Protein AF-X6MFS3-F1 (afdb_monomer_lite)

Secondary structure (DSSP, 8-state):
-HHHHHHHHHTTS----HHHHHS-HHHHHHHHHHHHHHHHHHHHHHHHHHHTT-HHHHHHHHHHHHHHHHTT----HHHHHHHHHHHHHHHH-TTS-HHHHHHHHHHHHHHHH-GGGS-TT----SHHHHHHHHHHHS-------HHHHHHHHHHHHHHHHHHHHHGGG--THHHHHHHHHHGGG--TTSTTHHHHHHHHHHH--TTSTTHHHHHGGGT---S------------

pLDDT: mean 76.03, std 16.98, range [26.67, 92.19]

Structure (mmCIF, N/CA/C/O backbone):
data_AF-X6MFS3-F1
#
_entry.id   AF-X6MFS3-F1
#
loop_
_atom_site.group_PDB
_atom_site.id
_atom_site.type_symbol
_atom_site.label_atom_id
_atom_site.label_alt_id
_atom_site.label_comp_id
_atom_site.label_asym_id
_atom_site.label_entity_id
_atom_site.label_seq_id
_atom_site.pdbx_PDB_ins_code
_atom_site.Cartn_x
_atom_site.Cartn_y
_atom_site.Cartn_z
_atom_site.occupancy
_atom_site.B_iso_or_equiv
_atom_site.auth_seq_id
_atom_site.auth_comp_id
_atom_site.auth_asym_id
_atom_site.auth_atom_id
_atom_site.pdbx_PDB_model_num
ATOM 1 N N . MET A 1 1 ? -26.432 -11.365 13.609 1.00 38.47 1 MET A N 1
ATOM 2 C CA . MET A 1 1 ? -25.175 -12.148 13.585 1.00 38.47 1 MET A CA 1
ATOM 3 C C . MET A 1 1 ? -23.932 -11.255 13.565 1.00 38.47 1 MET A C 1
ATOM 5 O O . MET A 1 1 ? -23.115 -11.438 14.450 1.00 38.47 1 MET A O 1
ATOM 9 N N . LEU A 1 2 ? -23.867 -10.191 12.746 1.00 38.88 2 LEU A N 1
ATOM 10 C CA . LEU A 1 2 ? -22.743 -9.226 12.720 1.00 38.88 2 LEU A CA 1
ATOM 11 C C . LEU A 1 2 ? -22.253 -8.682 14.083 1.00 38.88 2 LEU A C 1
ATOM 13 O O . LEU A 1 2 ? -21.055 -8.492 14.256 1.00 38.88 2 LEU A O 1
ATOM 17 N N . LYS A 1 3 ? -23.148 -8.419 15.051 1.00 37.16 3 LYS A N 1
ATOM 18 C CA . LYS A 1 3 ? -22.767 -7.866 16.370 1.00 37.16 3 LYS A CA 1
ATOM 19 C C . LYS A 1 3 ? -21.899 -8.823 17.199 1.00 37.16 3 LYS A C 1
ATOM 21 O O . LYS A 1 3 ? -20.939 -8.380 17.815 1.00 37.16 3 LYS A O 1
ATOM 26 N N . LYS A 1 4 ? -22.201 -10.128 17.174 1.00 36.25 4 LYS A N 1
ATOM 27 C CA . LYS A 1 4 ? -21.471 -11.133 17.967 1.00 36.25 4 LYS A CA 1
ATOM 28 C C . LYS A 1 4 ? -20.100 -11.455 17.370 1.00 36.25 4 LYS A C 1
ATOM 30 O O . LYS A 1 4 ? -19.183 -11.769 18.122 1.00 36.25 4 LYS A O 1
ATOM 35 N N . ASP A 1 5 ? -19.956 -11.338 16.052 1.00 38.69 5 ASP A N 1
ATOM 36 C CA . ASP A 1 5 ? -18.688 -11.590 15.361 1.00 38.69 5 ASP A CA 1
ATOM 37 C C . ASP A 1 5 ? -17.724 -10.404 15.519 1.00 38.69 5 ASP A C 1
ATOM 39 O O . ASP A 1 5 ? -16.557 -10.605 15.847 1.00 38.69 5 ASP A O 1
ATOM 43 N N . LEU A 1 6 ? -18.234 -9.165 15.444 1.00 44.34 6 LEU A N 1
ATOM 44 C CA . LEU A 1 6 ? -17.478 -7.949 15.783 1.00 44.34 6 LEU A CA 1
ATOM 45 C C . LEU A 1 6 ? -17.022 -7.933 17.253 1.00 44.34 6 LEU A C 1
ATOM 47 O O . LEU A 1 6 ? -15.885 -7.566 17.533 1.00 44.34 6 LEU A O 1
ATOM 51 N N . GLU A 1 7 ? -17.873 -8.361 18.192 1.00 40.53 7 GLU A N 1
ATOM 52 C CA . GLU A 1 7 ? -17.526 -8.437 19.621 1.00 40.53 7 GLU A CA 1
ATOM 53 C C . GLU A 1 7 ? -16.532 -9.560 19.947 1.00 40.53 7 GLU A C 1
ATOM 55 O O . GLU A 1 7 ? -15.694 -9.399 20.834 1.00 40.53 7 GLU A O 1
ATOM 60 N N . LYS A 1 8 ? -16.598 -10.699 19.247 1.00 41.81 8 LYS A N 1
ATOM 61 C CA . LYS A 1 8 ? -15.635 -11.798 19.420 1.00 41.81 8 LYS A CA 1
ATOM 62 C C . LYS A 1 8 ? -14.266 -11.468 18.827 1.00 41.81 8 LYS A C 1
ATOM 64 O O . LYS A 1 8 ? -13.261 -11.841 19.426 1.00 41.81 8 LYS A O 1
ATOM 69 N N . GLU A 1 9 ? -14.212 -10.741 17.711 1.00 46.53 9 GLU A N 1
ATOM 70 C CA . GLU A 1 9 ? -12.954 -10.239 17.139 1.00 46.53 9 GLU A CA 1
ATOM 71 C C . GLU A 1 9 ? -12.349 -9.118 17.994 1.00 46.53 9 GLU A C 1
ATOM 73 O O . GLU A 1 9 ? -11.160 -9.158 18.302 1.00 46.53 9 GLU A O 1
ATOM 78 N N . ALA A 1 10 ? -13.176 -8.196 18.501 1.00 43.47 10 ALA A N 1
ATOM 79 C CA . ALA A 1 10 ? -12.745 -7.144 19.425 1.00 43.47 10 ALA A CA 1
ATOM 80 C C . ALA A 1 10 ? -12.272 -7.670 20.795 1.00 43.47 10 ALA A C 1
ATOM 82 O O . ALA A 1 10 ? -11.546 -6.972 21.495 1.00 43.47 10 ALA A O 1
ATOM 83 N N . LYS A 1 11 ? -12.660 -8.891 21.195 1.00 41.16 11 LYS A N 1
ATOM 84 C CA . LYS A 1 11 ? -12.176 -9.543 22.428 1.00 41.16 11 LYS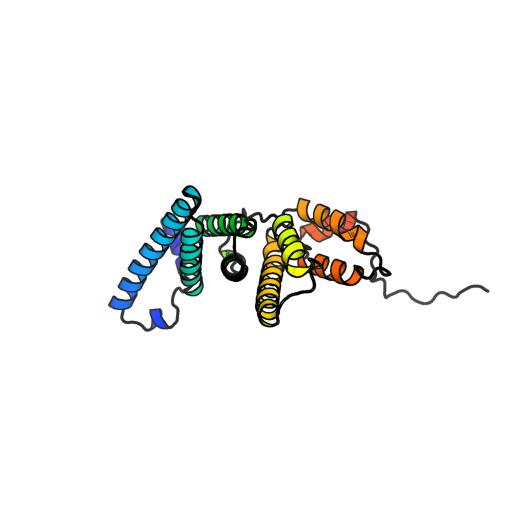 A CA 1
ATOM 85 C C . LYS A 1 11 ? -10.770 -10.141 22.305 1.00 41.16 11 LYS A C 1
ATOM 87 O O . LYS A 1 11 ? -10.162 -10.406 23.337 1.00 41.16 11 LYS A O 1
ATOM 92 N N . LYS A 1 12 ? -10.264 -10.380 21.088 1.00 43.03 12 LYS A N 1
ATOM 93 C CA . LYS A 1 12 ? -8.915 -10.937 20.852 1.00 43.03 12 LYS A CA 1
ATOM 94 C C . LYS A 1 12 ? -7.853 -9.863 20.616 1.00 43.03 12 LYS A C 1
ATOM 96 O O . LYS A 1 12 ? -6.685 -10.099 20.906 1.00 43.03 12 LYS A O 1
ATOM 101 N N . ASP A 1 13 ? -8.269 -8.693 20.150 1.00 47.25 13 ASP A N 1
ATOM 102 C CA . ASP A 1 13 ? -7.422 -7.513 20.064 1.00 47.25 13 ASP A CA 1
ATOM 103 C C . ASP A 1 13 ? -7.610 -6.696 21.345 1.00 47.25 13 ASP A C 1
ATOM 105 O O . ASP A 1 13 ? -8.558 -5.921 21.461 1.00 47.25 13 ASP A O 1
ATOM 109 N N . GLU A 1 14 ? -6.724 -6.889 22.329 1.00 48.06 14 GLU A N 1
ATOM 110 C CA . GLU A 1 14 ? -6.625 -6.030 23.515 1.00 48.06 14 GLU A CA 1
ATOM 111 C C . GLU A 1 14 ? -6.433 -4.568 23.081 1.00 48.06 14 GLU A C 1
ATOM 113 O O . GLU A 1 14 ? -5.322 -4.062 22.903 1.00 48.06 14 GLU A O 1
ATOM 118 N N . TRP A 1 15 ? -7.548 -3.872 22.885 1.00 53.97 15 TRP A N 1
ATOM 119 C CA . TRP A 1 15 ? -7.569 -2.465 22.543 1.00 53.97 15 TRP A CA 1
ATOM 120 C C . TRP A 1 15 ? -7.361 -1.618 23.794 1.00 53.97 15 TRP A C 1
ATOM 122 O O . TRP A 1 15 ? -8.273 -1.005 24.357 1.00 53.97 15 TRP A O 1
ATOM 132 N N . ALA A 1 16 ? -6.107 -1.564 24.214 1.00 51.62 16 ALA A N 1
ATOM 133 C CA . ALA A 1 16 ? -5.616 -0.450 24.984 1.00 51.62 16 ALA A CA 1
ATOM 134 C C . ALA A 1 16 ? -4.144 -0.232 24.648 1.00 51.62 16 ALA A C 1
ATOM 136 O O . ALA A 1 16 ? -3.271 -0.972 25.100 1.00 51.62 16 ALA A O 1
ATOM 137 N N . ASN A 1 17 ? -3.849 0.852 23.925 1.00 56.22 17 ASN A N 1
ATOM 138 C CA . ASN A 1 17 ? -2.603 1.551 24.214 1.00 56.22 17 ASN A CA 1
ATOM 139 C C . ASN A 1 17 ? -2.531 1.719 25.736 1.00 56.22 17 ASN A C 1
ATOM 141 O O . ASN A 1 17 ? -3.547 2.024 26.366 1.00 56.22 17 ASN A O 1
ATOM 145 N N . MET A 1 18 ? -1.359 1.483 26.321 1.00 49.59 18 MET A N 1
ATOM 146 C CA . MET A 1 18 ? -1.133 1.503 27.773 1.00 49.59 18 MET A CA 1
ATOM 147 C C . MET A 1 18 ? -1.803 2.722 28.448 1.00 49.59 18 MET A C 1
ATOM 149 O O . MET A 1 18 ? -2.427 2.602 29.500 1.00 49.59 18 MET A O 1
ATOM 153 N N . PHE A 1 19 ? -1.805 3.860 27.746 1.00 55.56 19 PHE A N 1
ATOM 154 C CA . PHE A 1 19 ? -2.512 5.098 28.082 1.00 55.56 19 PHE A CA 1
ATOM 155 C C . PHE A 1 19 ? -4.022 4.940 28.348 1.00 55.56 19 PHE A C 1
ATOM 157 O O . PHE A 1 19 ? -4.517 5.414 29.366 1.00 55.56 19 PHE A O 1
ATOM 164 N N . VAL A 1 20 ? -4.770 4.234 27.495 1.00 62.88 20 VAL A N 1
ATOM 165 C CA . VAL A 1 20 ? -6.226 4.040 27.654 1.00 62.88 20 VAL A CA 1
ATOM 166 C C . VAL A 1 20 ? -6.534 3.079 28.810 1.00 62.88 20 VAL A C 1
ATOM 168 O O . VAL A 1 20 ? -7.530 3.259 29.514 1.00 62.88 20 VAL A O 1
ATOM 171 N N . LYS A 1 21 ? -5.663 2.085 29.054 1.00 66.50 21 LYS A N 1
ATOM 172 C CA . LYS A 1 21 ? -5.818 1.104 30.150 1.00 66.50 21 LYS A CA 1
ATOM 173 C C . LYS A 1 21 ? -5.593 1.729 31.528 1.00 66.50 21 LYS A C 1
ATOM 175 O O . LYS A 1 21 ? -6.248 1.315 32.481 1.00 66.50 21 LYS A O 1
ATOM 180 N N . ASN A 1 22 ? -4.722 2.733 31.604 1.00 73.69 22 ASN A N 1
ATOM 181 C CA . ASN A 1 22 ? -4.359 3.418 32.847 1.00 73.69 22 ASN A CA 1
ATOM 182 C C . ASN A 1 22 ? -5.183 4.695 33.094 1.00 73.69 22 ASN A C 1
ATOM 184 O O . ASN A 1 22 ? -5.099 5.282 34.166 1.00 73.69 22 ASN A O 1
ATOM 188 N N . SER A 1 23 ? -6.001 5.114 32.124 1.00 76.50 23 SER A N 1
ATOM 189 C CA . SER A 1 23 ? -6.876 6.281 32.262 1.00 76.50 23 SER A CA 1
ATOM 190 C C . SER A 1 23 ? -8.105 5.986 33.136 1.00 76.50 23 SER A C 1
ATOM 192 O O . SER A 1 23 ? -8.629 4.860 33.072 1.00 76.50 23 SER A O 1
ATOM 194 N N . PRO A 1 24 ? -8.624 6.991 33.875 1.00 86.69 24 PRO A N 1
ATOM 195 C CA . PRO A 1 24 ? -9.894 6.906 34.593 1.00 86.69 24 PRO A CA 1
ATOM 196 C C . PRO A 1 24 ? -11.036 6.383 33.705 1.00 86.69 24 PRO A C 1
ATOM 198 O O . PRO A 1 24 ? -11.082 6.705 32.514 1.00 86.69 24 PRO A O 1
ATOM 201 N N . PRO A 1 25 ? -11.982 5.594 34.248 1.00 80.94 25 PRO A N 1
ATOM 202 C CA . PRO A 1 25 ? -13.020 4.933 33.454 1.00 80.94 25 PRO A CA 1
ATOM 203 C C . PRO A 1 25 ? -13.949 5.908 32.711 1.00 80.94 25 PRO A C 1
ATOM 205 O O . PRO A 1 25 ? -14.384 5.604 31.602 1.00 80.94 25 PRO A O 1
ATOM 208 N N . THR A 1 26 ? -14.202 7.095 33.269 1.00 83.88 26 THR A N 1
ATOM 209 C CA . THR A 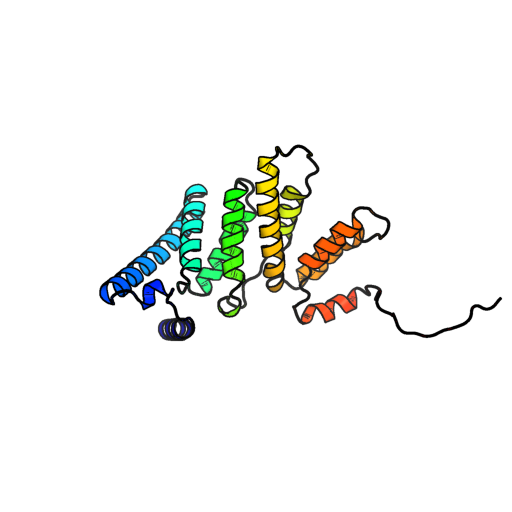1 26 ? -14.982 8.166 32.625 1.00 83.88 26 THR A CA 1
ATOM 210 C C . THR A 1 26 ? -14.286 8.701 31.373 1.00 83.88 26 THR A C 1
ATOM 212 O O . THR A 1 26 ? -14.870 8.692 30.291 1.00 83.88 26 THR A O 1
ATOM 215 N N . LEU A 1 27 ? -13.008 9.075 31.496 1.00 81.12 27 LEU A N 1
ATOM 216 C CA . LEU A 1 27 ? -12.174 9.524 30.376 1.00 81.12 27 LEU A CA 1
ATOM 217 C C . LEU A 1 27 ? -11.987 8.426 29.333 1.00 81.12 27 LEU A C 1
ATOM 219 O O . LEU A 1 27 ? -12.028 8.692 28.134 1.00 81.12 27 LEU A O 1
ATOM 223 N N . ARG A 1 28 ? -11.837 7.177 29.784 1.00 80.12 28 ARG A N 1
ATOM 224 C CA . ARG A 1 28 ? -11.745 6.020 28.898 1.00 80.12 28 ARG A CA 1
ATOM 225 C C . ARG A 1 28 ? -12.976 5.934 28.010 1.00 80.12 28 ARG A C 1
ATOM 227 O O . ARG A 1 28 ? -12.806 5.894 26.801 1.00 80.12 28 ARG A O 1
ATOM 234 N N . ASN A 1 29 ? -14.178 5.909 28.584 1.00 81.25 29 ASN A N 1
ATOM 235 C CA . ASN A 1 29 ? -15.421 5.763 27.822 1.00 81.25 29 ASN A CA 1
ATOM 236 C C . ASN A 1 29 ? -15.650 6.936 26.864 1.00 81.25 29 ASN A C 1
ATOM 238 O O . ASN A 1 29 ? -15.894 6.692 25.686 1.00 81.25 29 ASN A O 1
ATOM 242 N N . ALA A 1 30 ? -15.437 8.171 27.326 1.00 84.06 30 ALA A N 1
ATOM 243 C CA . ALA A 1 30 ? -15.514 9.355 26.471 1.00 84.06 30 ALA A CA 1
ATOM 244 C C . ALA A 1 30 ? -14.552 9.262 25.273 1.00 84.06 30 ALA A C 1
ATOM 246 O O . ALA A 1 30 ? -14.945 9.513 24.136 1.00 84.06 30 ALA A O 1
ATOM 247 N N . PHE A 1 31 ? -13.314 8.806 25.499 1.00 82.44 31 PHE A N 1
ATOM 248 C CA . PHE A 1 31 ? -12.356 8.569 24.419 1.00 82.44 31 PHE A CA 1
ATOM 249 C C . PHE A 1 31 ? -12.828 7.472 23.457 1.00 82.44 31 PHE A C 1
ATOM 251 O O . PHE A 1 31 ? -12.636 7.590 22.248 1.00 82.44 31 PHE A O 1
ATOM 258 N N . LYS A 1 32 ? -13.465 6.404 23.963 1.00 79.75 32 LYS A N 1
ATOM 259 C CA . LYS A 1 32 ? -13.989 5.335 23.100 1.00 79.75 32 LYS A CA 1
ATOM 260 C C . LYS A 1 32 ? -15.095 5.822 22.180 1.00 79.75 32 LYS A C 1
ATOM 262 O O . LYS A 1 32 ? -15.114 5.418 21.016 1.00 79.75 32 LYS A O 1
ATOM 267 N N . ASP A 1 33 ? -15.999 6.630 22.711 1.00 84.19 33 ASP A N 1
ATOM 268 C CA . ASP A 1 33 ? -17.138 7.147 21.964 1.00 84.19 33 ASP A CA 1
ATOM 269 C C . ASP A 1 33 ? -16.672 8.181 20.937 1.00 84.19 33 ASP A C 1
ATOM 271 O O . ASP A 1 33 ? -16.969 8.025 19.752 1.00 84.19 33 ASP A O 1
ATOM 275 N N . TYR A 1 34 ? -15.790 9.103 21.338 1.00 86.19 34 TYR A N 1
ATOM 276 C CA . TYR A 1 34 ? -15.162 10.051 20.418 1.00 86.19 34 TYR A CA 1
ATOM 277 C C . TYR A 1 34 ? -14.385 9.353 19.292 1.00 86.19 34 TYR A C 1
ATOM 279 O O . TYR A 1 34 ? -14.561 9.672 18.117 1.00 86.19 34 TYR A O 1
ATOM 287 N N . ALA A 1 35 ? -13.553 8.356 19.613 1.00 83.12 35 ALA A N 1
ATOM 288 C CA . ALA A 1 35 ? -12.796 7.613 18.605 1.00 83.12 35 ALA A CA 1
ATOM 289 C C . ALA A 1 35 ? -13.719 6.856 17.635 1.00 83.12 35 ALA A C 1
ATOM 291 O O . ALA A 1 35 ? -13.433 6.782 16.440 1.00 83.12 35 ALA A O 1
ATOM 292 N N . ARG A 1 36 ? -14.847 6.327 18.129 1.00 83.19 36 ARG A N 1
ATOM 293 C CA . ARG A 1 36 ? -15.849 5.652 17.296 1.00 83.19 36 ARG A CA 1
ATOM 294 C C . ARG A 1 36 ? -16.485 6.617 16.302 1.00 83.19 36 ARG A C 1
ATOM 296 O O . ARG A 1 36 ? -16.546 6.306 15.114 1.00 83.19 36 ARG A O 1
ATOM 303 N N . GLU A 1 37 ? -16.959 7.760 16.785 1.00 87.62 37 GLU A N 1
ATOM 304 C CA . GLU A 1 37 ? -17.587 8.789 15.954 1.00 87.62 37 GLU A CA 1
ATOM 305 C C . GLU A 1 37 ? -16.598 9.360 14.944 1.00 87.62 37 GLU A C 1
ATOM 307 O O . GLU A 1 37 ? -16.899 9.434 13.753 1.00 87.62 37 GLU A O 1
ATOM 312 N N . SER A 1 38 ? -15.380 9.665 15.396 1.00 88.44 38 SER A N 1
ATOM 313 C CA . SER A 1 38 ? -14.291 10.128 14.541 1.00 88.44 38 SER A CA 1
ATOM 314 C C . SER A 1 38 ? -13.992 9.129 13.423 1.00 88.44 38 SER A C 1
ATOM 316 O O . SER A 1 38 ? -13.916 9.537 12.267 1.00 88.44 38 SER A O 1
ATOM 318 N N . LEU A 1 39 ? -13.904 7.824 13.706 1.00 87.25 39 LEU A N 1
ATOM 319 C CA . LEU A 1 39 ? -13.670 6.807 12.675 1.00 87.25 39 LEU A CA 1
ATOM 320 C C . LEU A 1 39 ? -14.812 6.741 11.650 1.00 87.25 39 LEU A C 1
ATOM 322 O O . LEU A 1 39 ? -14.559 6.633 10.449 1.00 87.25 39 LEU A O 1
ATOM 326 N N . VAL A 1 40 ? -16.066 6.768 12.112 1.00 88.00 40 VAL A N 1
ATOM 327 C CA . VAL A 1 40 ? -17.244 6.719 11.229 1.00 88.00 40 VAL A CA 1
ATOM 328 C C . VAL A 1 40 ? -17.282 7.943 10.319 1.00 88.00 40 VAL A C 1
ATOM 330 O O . VAL A 1 40 ? -17.465 7.790 9.113 1.00 88.00 40 VAL A O 1
ATOM 333 N N . ASN A 1 41 ? -17.046 9.126 10.883 1.00 89.94 41 ASN A N 1
ATOM 334 C CA . ASN A 1 41 ? -17.005 10.378 10.140 1.00 89.94 41 ASN A CA 1
ATOM 335 C C . ASN A 1 41 ? -15.832 10.416 9.161 1.00 89.94 41 ASN A C 1
ATOM 337 O O . ASN A 1 41 ? -16.048 10.718 7.997 1.00 89.94 41 ASN A O 1
ATOM 341 N N . SER A 1 42 ? -14.625 10.032 9.588 1.00 89.38 42 SER A N 1
ATOM 342 C CA . SER A 1 42 ? -13.436 10.005 8.720 1.00 89.38 42 SER A CA 1
ATOM 343 C C . SER A 1 42 ? -13.654 9.119 7.499 1.00 89.38 42 SER A C 1
ATOM 345 O O . SER A 1 42 ? -13.296 9.488 6.390 1.00 89.38 42 SER A O 1
ATOM 347 N N . TYR A 1 43 ? -14.267 7.949 7.696 1.00 89.31 43 TYR A N 1
ATOM 348 C CA . TYR A 1 43 ? -14.562 7.034 6.600 1.00 89.31 43 TYR A CA 1
ATOM 349 C C . TYR A 1 43 ? -15.639 7.590 5.658 1.00 89.31 43 TYR A C 1
ATOM 351 O O . TYR A 1 43 ? -15.464 7.542 4.447 1.00 89.31 43 TYR A O 1
ATOM 359 N N . ARG A 1 44 ? -16.731 8.138 6.209 1.00 89.75 44 ARG A N 1
ATOM 360 C CA . ARG A 1 44 ? -17.809 8.740 5.410 1.00 89.75 44 ARG A CA 1
ATOM 361 C C . ARG A 1 44 ? -17.292 9.910 4.579 1.00 89.75 44 ARG A C 1
ATOM 363 O O . ARG A 1 44 ? -17.535 9.958 3.382 1.00 89.75 44 ARG A O 1
ATOM 370 N N . TYR A 1 45 ? -16.560 10.826 5.205 1.00 92.00 45 TYR A N 1
ATOM 371 C CA . TYR A 1 45 ? -16.021 11.980 4.502 1.00 92.00 45 TYR A CA 1
ATOM 372 C C . TYR A 1 45 ? -14.946 11.594 3.491 1.00 92.00 45 TYR A C 1
ATOM 374 O O . TYR A 1 45 ? -14.891 12.211 2.440 1.00 92.00 45 TYR A O 1
ATOM 382 N N . LEU A 1 46 ? -14.152 10.547 3.745 1.00 91.12 46 LEU A N 1
ATOM 383 C CA . LEU A 1 46 ? -13.250 10.011 2.727 1.00 91.12 46 LEU A CA 1
ATOM 384 C C . LEU A 1 46 ? -14.024 9.562 1.479 1.00 91.12 46 LEU A C 1
ATOM 386 O O . LEU A 1 46 ? -13.624 9.907 0.374 1.00 91.12 46 LEU A O 1
ATOM 390 N N . GLU A 1 47 ? -15.122 8.818 1.633 1.00 89.19 47 GLU A N 1
ATOM 391 C CA . GLU A 1 47 ? -15.947 8.397 0.490 1.00 89.19 47 GLU A CA 1
ATOM 392 C C . GLU A 1 47 ? -16.559 9.601 -0.243 1.00 89.19 47 GLU A C 1
ATOM 394 O O . GLU A 1 47 ? -16.428 9.695 -1.461 1.00 89.19 47 GLU A O 1
ATOM 399 N N . GLU A 1 48 ? -17.121 10.566 0.491 1.00 92.19 48 GLU A N 1
ATOM 400 C CA . GLU A 1 48 ? -17.666 11.804 -0.088 1.00 92.19 48 GLU A CA 1
ATOM 401 C C . GLU A 1 48 ? -16.597 12.638 -0.817 1.00 92.19 48 GLU A C 1
ATOM 403 O O . GLU A 1 48 ? -16.877 13.232 -1.858 1.00 92.19 48 GLU A O 1
ATOM 408 N N . SER A 1 49 ? -15.370 12.695 -0.293 1.00 89.94 49 SER A N 1
ATOM 409 C CA . SER A 1 49 ? -14.247 13.395 -0.924 1.00 89.94 49 SER A CA 1
ATOM 410 C C . SER A 1 49 ? -13.838 12.734 -2.236 1.00 89.94 49 SER A C 1
ATOM 412 O O . SER A 1 49 ? -13.582 13.436 -3.210 1.00 89.94 49 SER A O 1
ATOM 414 N N . ILE A 1 50 ? -13.836 11.399 -2.304 1.00 88.88 50 ILE A N 1
ATOM 415 C CA . ILE A 1 50 ? -13.568 10.676 -3.555 1.00 88.88 50 ILE A CA 1
ATOM 416 C C . ILE A 1 50 ? -14.687 10.911 -4.578 1.00 88.88 50 ILE A C 1
ATOM 418 O O . ILE A 1 50 ? -14.392 11.129 -5.750 1.00 88.88 50 ILE A O 1
ATOM 422 N N . GLU A 1 51 ? -15.954 10.925 -4.154 1.00 90.25 51 GLU A N 1
ATOM 423 C CA . GLU A 1 51 ? -17.093 11.232 -5.037 1.00 90.25 51 GLU A CA 1
ATOM 424 C C . GLU A 1 51 ? -17.031 12.656 -5.606 1.00 90.25 51 GLU A C 1
ATOM 426 O O . GLU A 1 51 ? -17.355 12.875 -6.772 1.00 90.25 51 GLU A O 1
ATOM 431 N N . LYS A 1 52 ? -16.586 13.623 -4.797 1.00 90.38 52 LYS A N 1
ATOM 432 C CA . LYS A 1 52 ? -16.403 15.024 -5.206 1.00 90.38 52 LYS A CA 1
ATOM 433 C C . LYS A 1 52 ? -15.079 15.288 -5.926 1.00 90.38 52 LYS A C 1
ATOM 435 O O . LYS A 1 52 ? -14.875 16.405 -6.390 1.00 90.38 52 LYS A O 1
ATOM 440 N N . VAL A 1 53 ? -14.199 14.287 -6.021 1.00 86.75 53 VAL A N 1
ATOM 441 C CA . VAL A 1 53 ? -12.832 14.410 -6.559 1.00 86.75 53 VAL A CA 1
ATOM 442 C C . VAL A 1 53 ? -12.015 15.482 -5.809 1.00 86.75 53 VAL A C 1
ATOM 444 O O . VAL A 1 53 ? -11.178 16.179 -6.374 1.00 86.75 53 VAL A O 1
ATOM 447 N N . ASP A 1 54 ? -12.255 15.615 -4.503 1.00 89.88 54 ASP A N 1
ATOM 448 C CA . ASP A 1 54 ? -11.490 16.485 -3.607 1.00 89.88 54 ASP A CA 1
ATOM 449 C C . ASP A 1 54 ? -10.326 15.694 -2.989 1.00 89.88 54 ASP A C 1
ATOM 451 O O . ASP A 1 54 ? -10.471 14.987 -1.984 1.00 89.88 54 ASP A O 1
ATOM 455 N N . ILE A 1 55 ? -9.165 15.782 -3.642 1.00 86.44 55 ILE A N 1
ATOM 456 C CA . ILE A 1 55 ? -7.961 15.029 -3.270 1.00 86.44 55 ILE A CA 1
ATOM 457 C C . ILE A 1 55 ? -7.392 15.527 -1.936 1.00 86.44 55 ILE A C 1
ATOM 459 O O . ILE A 1 55 ? -6.975 14.712 -1.112 1.00 86.44 55 ILE A O 1
ATOM 463 N N . GLU A 1 56 ? -7.401 16.836 -1.679 1.00 88.75 56 GLU A N 1
ATOM 464 C CA . GLU A 1 56 ? -6.844 17.410 -0.447 1.00 88.75 56 GLU A CA 1
ATOM 465 C C . GLU A 1 56 ? -7.622 16.939 0.784 1.00 88.75 56 GLU A C 1
ATOM 467 O O . GLU A 1 56 ? -7.032 16.475 1.768 1.00 88.75 56 GLU A O 1
ATOM 472 N N . ALA A 1 57 ? -8.955 16.968 0.706 1.00 90.00 57 ALA A N 1
ATOM 473 C CA . ALA A 1 57 ? -9.799 16.440 1.767 1.00 90.00 57 ALA A CA 1
ATOM 474 C C . ALA A 1 57 ? -9.598 14.926 1.950 1.00 90.00 57 ALA A C 1
ATOM 476 O O . ALA A 1 57 ? -9.482 14.449 3.083 1.00 90.00 57 ALA A O 1
ATOM 477 N N . ALA A 1 58 ? -9.484 14.160 0.858 1.00 89.88 58 ALA A N 1
ATOM 478 C CA . ALA A 1 58 ? -9.219 12.724 0.935 1.00 89.88 58 ALA A CA 1
ATOM 479 C C . ALA A 1 58 ? -7.893 12.419 1.659 1.00 89.88 58 ALA A C 1
ATOM 481 O O . ALA A 1 58 ? -7.848 11.541 2.527 1.00 89.88 58 ALA A O 1
ATOM 482 N N . LEU A 1 59 ? -6.831 13.174 1.366 1.00 89.62 59 LEU A N 1
ATOM 483 C CA . LEU A 1 59 ? -5.527 13.045 2.021 1.00 89.62 59 LEU A CA 1
ATOM 484 C C . LEU A 1 59 ? -5.594 13.363 3.520 1.00 89.62 59 LEU A C 1
ATOM 486 O O . LEU A 1 59 ? -5.023 12.627 4.331 1.00 89.62 59 LEU A O 1
ATOM 490 N N . TYR A 1 60 ? -6.349 14.394 3.907 1.00 91.31 60 TYR A N 1
ATOM 491 C CA . TYR A 1 60 ? -6.581 14.719 5.314 1.00 91.31 60 TYR A CA 1
ATOM 492 C C . TYR A 1 60 ? -7.243 13.556 6.072 1.00 91.31 60 TYR A C 1
ATOM 494 O O . TYR A 1 60 ? -6.771 13.141 7.136 1.00 91.31 60 TYR A O 1
ATOM 502 N N . TYR A 1 61 ? -8.302 12.966 5.509 1.00 91.44 61 TYR A N 1
ATOM 503 C CA . TYR A 1 61 ? -8.984 11.835 6.146 1.00 91.44 61 TYR A CA 1
ATOM 504 C C . TYR A 1 61 ? -8.140 10.557 6.153 1.00 91.44 61 TYR A C 1
ATOM 506 O O . TYR A 1 61 ? -8.237 9.771 7.095 1.00 91.44 61 TYR A O 1
ATOM 514 N N . ILE A 1 62 ? -7.263 10.360 5.168 1.00 91.19 62 ILE A N 1
ATOM 515 C CA . ILE A 1 62 ? -6.272 9.273 5.159 1.00 91.19 62 ILE A CA 1
ATOM 516 C C . ILE A 1 62 ? -5.285 9.415 6.319 1.00 91.19 62 ILE A C 1
ATOM 518 O O . ILE A 1 62 ? -5.041 8.436 7.031 1.00 91.19 62 ILE A O 1
ATOM 522 N N . ALA A 1 63 ? -4.763 10.620 6.560 1.00 90.12 63 ALA A N 1
ATOM 523 C CA . ALA A 1 63 ? -3.889 10.887 7.700 1.00 90.12 63 ALA A CA 1
ATOM 524 C C . ALA A 1 63 ? -4.612 10.628 9.035 1.00 90.12 63 ALA A C 1
ATOM 526 O O . ALA A 1 63 ? -4.071 9.979 9.933 1.00 90.12 63 ALA A O 1
ATOM 527 N N . LEU A 1 64 ? -5.879 11.035 9.144 1.00 90.44 64 LEU A N 1
ATOM 528 C CA . LEU A 1 64 ? -6.691 10.771 10.333 1.00 90.44 64 LEU A CA 1
ATOM 529 C C . LEU A 1 64 ? -6.949 9.266 10.541 1.00 90.44 64 LEU A C 1
ATOM 531 O O . LEU A 1 64 ? -6.827 8.752 11.656 1.00 90.44 64 LEU A O 1
ATOM 535 N N . LEU A 1 65 ? -7.246 8.525 9.470 1.00 90.19 65 LEU A N 1
ATOM 536 C CA . LEU A 1 65 ? -7.403 7.067 9.512 1.00 90.19 65 LEU A CA 1
ATOM 537 C C . LEU A 1 65 ? -6.110 6.353 9.911 1.00 90.19 65 LEU A C 1
ATOM 539 O O . LEU A 1 65 ? -6.169 5.350 10.626 1.00 90.19 65 LEU A O 1
ATOM 543 N N . LYS A 1 66 ? -4.947 6.870 9.507 1.00 88.44 66 LYS A N 1
ATOM 544 C CA . LYS A 1 66 ? -3.647 6.343 9.937 1.00 88.44 66 LYS A CA 1
ATOM 545 C C . LYS A 1 66 ? -3.512 6.387 11.454 1.00 88.44 66 LYS A C 1
ATOM 547 O O . LYS A 1 66 ? -3.224 5.351 12.055 1.00 88.44 66 LYS A O 1
ATOM 552 N N . HIS A 1 67 ? -3.843 7.513 12.082 1.00 87.06 67 HIS A N 1
ATOM 553 C CA . HIS A 1 67 ? -3.841 7.618 13.542 1.00 87.06 67 HIS A CA 1
ATOM 554 C C . HIS A 1 67 ? -4.797 6.623 14.208 1.00 87.06 67 HIS A C 1
ATOM 556 O O . HIS A 1 67 ? -4.440 5.995 15.206 1.00 87.06 67 HIS A O 1
ATOM 562 N N . HIS A 1 68 ? -5.978 6.379 13.633 1.00 84.31 68 HIS A N 1
ATOM 563 C CA . HIS A 1 68 ? -6.893 5.347 14.144 1.00 84.31 68 HIS A CA 1
ATOM 564 C C . HIS A 1 68 ? -6.276 3.937 14.107 1.00 84.31 68 HIS A C 1
ATOM 566 O O . HIS A 1 68 ? -6.466 3.143 15.036 1.00 84.31 68 HIS A O 1
ATOM 572 N N . ILE A 1 69 ? -5.500 3.617 13.067 1.00 83.81 69 ILE A N 1
ATOM 573 C CA . ILE A 1 69 ? -4.807 2.325 12.936 1.00 83.81 69 ILE A CA 1
ATOM 574 C C . ILE A 1 69 ? -3.612 2.212 13.892 1.00 83.81 69 ILE A C 1
ATOM 576 O O . ILE A 1 69 ? -3.421 1.148 14.504 1.00 83.81 69 ILE A O 1
ATOM 580 N N . GLU A 1 70 ? -2.843 3.290 14.057 1.00 82.38 70 GLU A N 1
ATOM 581 C CA . GLU A 1 70 ? -1.739 3.407 15.022 1.00 82.38 70 GLU A CA 1
ATOM 582 C C . GLU A 1 70 ? -2.240 3.214 16.457 1.00 82.38 70 GLU A C 1
ATOM 584 O O . GLU A 1 70 ? -1.676 2.427 17.220 1.00 82.38 70 GLU A O 1
ATOM 589 N N . MET A 1 71 ? -3.389 3.813 16.785 1.00 77.81 71 MET A N 1
ATOM 590 C CA . MET A 1 71 ? -4.102 3.642 18.058 1.00 77.81 71 MET A CA 1
ATOM 591 C C . MET A 1 71 ? -4.740 2.254 18.227 1.00 77.81 71 MET A C 1
ATOM 593 O O . MET A 1 71 ? -5.401 1.979 19.232 1.00 77.81 71 MET A O 1
ATOM 597 N N . ARG A 1 72 ? -4.529 1.361 17.251 1.00 76.56 72 ARG A N 1
ATOM 598 C CA . ARG A 1 72 ? -5.031 -0.017 17.199 1.00 76.56 72 ARG A CA 1
ATOM 599 C C . ARG A 1 72 ? -6.548 -0.111 17.354 1.00 76.56 72 ARG A C 1
ATOM 601 O O . ARG A 1 72 ? -7.039 -1.105 17.883 1.00 76.56 72 ARG A O 1
ATOM 608 N N . TYR A 1 73 ? -7.285 0.890 16.878 1.00 76.88 73 TYR A N 1
ATOM 609 C CA . TYR A 1 73 ? -8.739 0.863 16.951 1.00 76.88 73 TYR A CA 1
ATOM 610 C C . TYR A 1 73 ? -9.308 -0.271 16.068 1.00 76.88 73 TYR A C 1
ATOM 612 O O . TYR A 1 73 ? -8.811 -0.501 14.955 1.00 76.88 73 TYR A O 1
ATOM 620 N N . PRO A 1 74 ? -10.330 -1.015 16.532 1.00 75.19 74 PRO A N 1
ATOM 621 C CA . PRO A 1 74 ? -10.932 -2.086 15.748 1.00 75.19 74 PRO A CA 1
ATOM 622 C C . PRO A 1 74 ? -11.724 -1.523 14.557 1.00 75.19 74 PRO A C 1
ATOM 624 O O . PRO A 1 74 ? -12.761 -0.884 14.712 1.00 75.19 74 PRO A O 1
ATOM 627 N N . ILE A 1 75 ? -11.242 -1.797 13.344 1.00 80.50 75 ILE A N 1
ATOM 628 C CA . ILE A 1 75 ? -11.917 -1.480 12.078 1.00 80.50 75 ILE A CA 1
ATOM 629 C C . ILE A 1 75 ? -12.437 -2.779 11.460 1.00 80.50 75 ILE A C 1
ATOM 631 O O . ILE A 1 75 ? -11.690 -3.756 11.360 1.00 80.50 75 ILE A O 1
ATOM 635 N N . ALA A 1 76 ? -13.694 -2.771 11.009 1.00 83.12 76 ALA A N 1
ATOM 636 C CA . ALA A 1 76 ? -14.324 -3.906 10.339 1.00 83.12 76 ALA A CA 1
ATOM 637 C C . ALA A 1 76 ? -13.547 -4.344 9.083 1.00 83.12 76 ALA A C 1
ATOM 639 O O . ALA A 1 76 ? -13.117 -3.506 8.288 1.00 83.12 76 ALA A O 1
ATOM 640 N N . ARG A 1 77 ? -13.439 -5.662 8.860 1.00 82.69 77 ARG A N 1
ATOM 641 C CA . ARG A 1 77 ? -12.655 -6.254 7.757 1.00 82.69 77 ARG A CA 1
ATOM 642 C C . ARG A 1 77 ? -13.018 -5.684 6.377 1.00 82.69 77 ARG A C 1
ATOM 644 O O . ARG A 1 77 ? -12.137 -5.265 5.636 1.00 82.69 77 ARG A O 1
ATOM 651 N N . LYS A 1 78 ? -14.319 -5.573 6.071 1.00 83.81 78 LYS A N 1
ATOM 652 C CA . LYS A 1 78 ? -14.819 -4.994 4.806 1.00 83.81 78 LYS A CA 1
ATOM 653 C C . LYS A 1 78 ? -14.339 -3.554 4.585 1.00 83.81 78 LYS A C 1
ATOM 655 O O . LYS A 1 78 ? -13.913 -3.213 3.488 1.00 83.81 78 LYS A O 1
ATOM 660 N N . LYS A 1 79 ? -14.351 -2.730 5.640 1.00 86.19 79 LYS A N 1
ATOM 661 C CA . LYS A 1 79 ? -13.876 -1.340 5.575 1.00 86.19 79 LYS A CA 1
ATOM 662 C C . LYS A 1 79 ? -12.369 -1.275 5.338 1.00 86.19 79 LYS A C 1
ATOM 664 O O . LYS A 1 79 ? -11.924 -0.458 4.548 1.00 86.19 79 LYS A O 1
ATOM 669 N N . ARG A 1 80 ? -11.583 -2.165 5.959 1.00 86.81 80 ARG A N 1
ATOM 670 C CA . ARG A 1 80 ? -10.126 -2.241 5.732 1.00 86.81 80 ARG A CA 1
ATOM 671 C C . ARG A 1 80 ? -9.785 -2.532 4.270 1.00 86.81 80 ARG A C 1
ATOM 673 O O . ARG A 1 80 ? -8.906 -1.878 3.720 1.00 86.81 80 ARG A O 1
ATOM 680 N N . VAL A 1 81 ? -10.496 -3.474 3.645 1.00 87.50 81 VAL A N 1
ATOM 681 C CA . VAL A 1 81 ? -10.332 -3.779 2.212 1.00 87.50 81 VAL A CA 1
ATOM 682 C C . VAL A 1 81 ? -10.691 -2.572 1.354 1.00 87.50 81 VAL A C 1
ATOM 684 O O . VAL A 1 81 ? -9.920 -2.213 0.471 1.00 87.50 81 VAL A O 1
ATOM 687 N N . ARG A 1 82 ? -11.813 -1.904 1.648 1.00 88.06 82 ARG A N 1
ATOM 688 C CA . ARG A 1 82 ? -12.234 -0.716 0.899 1.00 88.06 82 ARG A CA 1
ATOM 689 C C . ARG A 1 82 ? -11.227 0.433 1.010 1.00 88.06 82 ARG A C 1
ATOM 691 O O . ARG A 1 82 ? -10.892 1.026 -0.007 1.00 88.06 82 ARG A O 1
ATOM 698 N N . ILE A 1 83 ? -10.686 0.689 2.204 1.00 88.94 83 ILE A N 1
ATOM 699 C CA . ILE A 1 83 ? -9.615 1.680 2.404 1.00 88.94 83 ILE A CA 1
ATOM 700 C C . ILE A 1 83 ? -8.385 1.307 1.567 1.00 88.94 83 ILE A C 1
ATOM 702 O O . ILE A 1 83 ? -7.853 2.159 0.869 1.00 88.94 83 ILE A O 1
ATOM 706 N N . ALA A 1 84 ? -7.960 0.039 1.573 1.00 89.38 84 ALA A N 1
ATOM 707 C CA . ALA A 1 84 ? -6.813 -0.402 0.776 1.00 89.38 84 ALA A CA 1
ATOM 708 C C . ALA A 1 84 ? -7.029 -0.212 -0.738 1.00 89.38 84 ALA A C 1
ATOM 710 O O . ALA A 1 84 ? -6.099 0.179 -1.437 1.00 89.38 84 ALA A O 1
ATOM 711 N N . GLN A 1 85 ? -8.247 -0.447 -1.237 1.00 89.06 85 GLN A N 1
ATOM 712 C CA . GLN A 1 85 ? -8.605 -0.191 -2.637 1.00 89.06 85 GLN A CA 1
ATOM 713 C C . GLN A 1 85 ? -8.541 1.301 -2.980 1.00 89.06 85 GLN A C 1
ATOM 715 O O . GLN A 1 85 ? -7.945 1.656 -3.990 1.00 89.06 85 GLN A O 1
ATOM 720 N N . ILE A 1 86 ? -9.094 2.168 -2.124 1.00 89.81 86 ILE A N 1
ATOM 721 C CA . ILE A 1 86 ? -9.029 3.627 -2.308 1.00 89.81 86 ILE A CA 1
ATOM 722 C C . ILE A 1 86 ? -7.569 4.096 -2.309 1.00 89.81 86 ILE A C 1
ATOM 724 O O . ILE A 1 86 ? -7.164 4.828 -3.207 1.00 89.81 86 ILE A O 1
ATOM 728 N N . CYS A 1 87 ? -6.754 3.624 -1.359 1.00 90.38 87 CYS A N 1
ATOM 729 C CA . CYS A 1 87 ? -5.324 3.932 -1.318 1.00 90.38 87 CYS A CA 1
ATOM 730 C C . CYS A 1 87 ? -4.608 3.521 -2.608 1.00 90.38 87 CYS A C 1
ATOM 732 O O . CYS A 1 87 ? -3.777 4.275 -3.097 1.00 90.38 87 CYS A O 1
ATOM 734 N N . MET A 1 88 ? -4.932 2.353 -3.173 1.00 88.69 88 MET A N 1
ATOM 735 C CA . MET A 1 88 ? -4.365 1.918 -4.451 1.00 88.69 88 MET A CA 1
ATOM 736 C C . MET A 1 88 ? -4.734 2.864 -5.590 1.00 88.69 88 MET A C 1
ATOM 738 O O . MET A 1 88 ? -3.847 3.273 -6.327 1.00 88.69 88 MET A O 1
ATOM 742 N N . THR A 1 89 ? -6.006 3.251 -5.708 1.00 88.19 89 THR A N 1
ATOM 743 C CA . THR A 1 89 ? -6.449 4.205 -6.736 1.00 88.19 89 THR A CA 1
ATOM 744 C C . THR A 1 89 ? -5.747 5.556 -6.598 1.00 88.19 89 THR A C 1
ATOM 746 O O . THR A 1 89 ? -5.304 6.122 -7.593 1.00 88.19 89 THR A O 1
ATOM 749 N N . LEU A 1 90 ? -5.577 6.048 -5.370 1.00 88.44 90 LEU A N 1
ATOM 750 C CA . LEU A 1 90 ? -4.871 7.305 -5.120 1.00 88.44 90 LEU A CA 1
ATOM 751 C C . LEU A 1 90 ? -3.373 7.203 -5.424 1.00 88.44 90 LEU A C 1
ATOM 753 O O . LEU A 1 90 ? -2.813 8.124 -5.996 1.00 88.44 90 LEU A O 1
ATOM 757 N N . LEU A 1 91 ? -2.717 6.082 -5.107 1.00 87.31 91 LEU A N 1
ATOM 758 C CA . LEU A 1 91 ? -1.299 5.881 -5.438 1.00 87.31 91 LEU A CA 1
ATOM 759 C C . LEU A 1 91 ? -1.033 5.803 -6.941 1.00 87.31 91 LEU A C 1
ATOM 761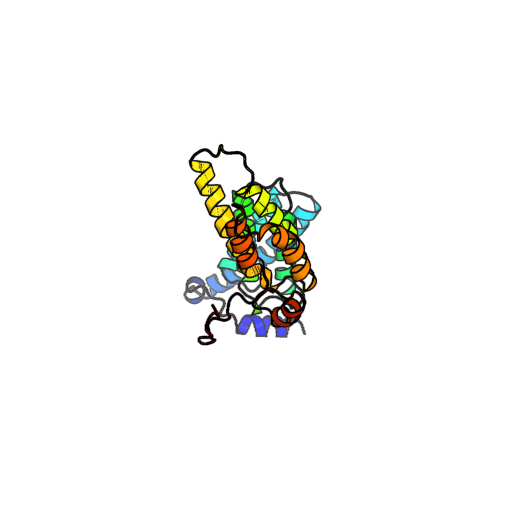 O O . LEU A 1 91 ? 0.079 6.090 -7.377 1.00 87.31 91 LEU A O 1
ATOM 765 N N . THR A 1 92 ? -2.030 5.392 -7.724 1.00 82.06 92 THR A N 1
ATOM 766 C CA . THR A 1 92 ? -1.938 5.407 -9.187 1.00 82.06 92 THR A CA 1
ATOM 767 C C . THR A 1 92 ? -2.185 6.782 -9.793 1.00 82.06 92 THR A C 1
ATOM 769 O O . THR A 1 92 ? -1.832 6.992 -10.952 1.00 82.06 92 THR A O 1
ATOM 772 N N . ASP A 1 93 ? -2.764 7.715 -9.033 1.00 80.19 93 ASP A N 1
ATOM 773 C CA . ASP A 1 93 ? -2.929 9.093 -9.474 1.00 80.19 93 ASP A CA 1
ATOM 774 C C . ASP A 1 93 ? -1.614 9.866 -9.300 1.00 80.19 93 ASP A C 1
ATOM 776 O O . ASP A 1 93 ? -1.045 9.990 -8.214 1.00 80.19 93 ASP A O 1
ATOM 780 N N . PHE A 1 94 ? -1.115 10.395 -10.411 1.00 64.25 94 PHE A N 1
ATOM 781 C CA . PHE A 1 94 ? 0.169 11.079 -10.483 1.00 64.25 94 PHE A CA 1
ATOM 782 C C . PHE A 1 94 ? 0.106 12.550 -10.063 1.00 64.25 94 PHE A C 1
ATOM 784 O O . PHE A 1 94 ? 1.147 13.206 -10.047 1.00 64.25 94 PHE A O 1
ATOM 791 N N . ALA A 1 95 ? -1.082 13.071 -9.742 1.00 75.94 95 ALA A N 1
ATOM 792 C CA . ALA A 1 95 ? -1.250 14.430 -9.231 1.00 75.94 95 ALA A CA 1
ATOM 793 C C . ALA A 1 95 ? -0.778 14.592 -7.772 1.00 75.94 95 ALA A C 1
ATOM 795 O O . ALA A 1 95 ? -0.633 15.716 -7.296 1.00 75.94 95 ALA A O 1
ATOM 796 N N . ILE A 1 96 ? -0.523 13.487 -7.064 1.00 82.69 96 ILE A N 1
ATOM 797 C CA . ILE A 1 96 ? -0.143 13.496 -5.648 1.00 82.69 96 ILE A CA 1
ATOM 798 C C . ILE A 1 96 ? 1.377 13.644 -5.497 1.00 82.69 96 ILE A C 1
ATOM 800 O O . ILE A 1 96 ? 2.157 12.940 -6.137 1.00 82.69 96 ILE A O 1
ATOM 804 N N . ASP A 1 97 ? 1.810 14.518 -4.598 1.00 86.31 97 ASP A N 1
ATOM 805 C CA . ASP A 1 97 ? 3.202 14.726 -4.205 1.00 86.31 97 ASP A CA 1
ATOM 806 C C . ASP A 1 97 ? 3.790 13.540 -3.413 1.00 86.31 97 ASP A C 1
ATOM 808 O O . ASP A 1 97 ? 3.101 12.811 -2.695 1.00 86.31 97 ASP A O 1
ATOM 812 N N . LEU A 1 98 ? 5.113 13.356 -3.499 1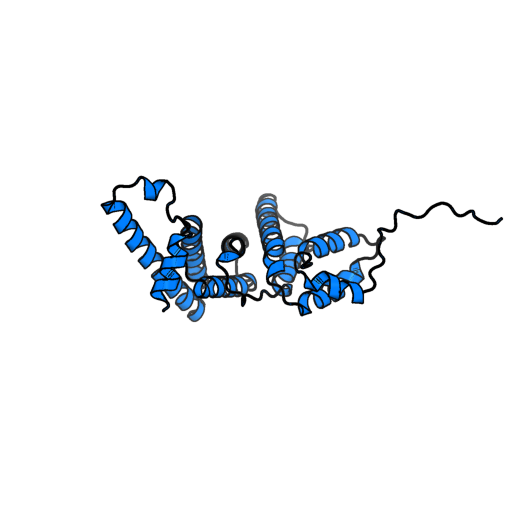.00 86.38 98 LEU A N 1
ATOM 813 C CA . LEU A 1 98 ? 5.819 12.236 -2.856 1.00 86.38 98 LEU A CA 1
ATOM 814 C C . LEU A 1 98 ? 5.596 12.126 -1.331 1.00 86.38 98 LEU A C 1
ATOM 816 O O . LEU A 1 98 ? 5.466 10.999 -0.834 1.00 86.38 98 LEU A O 1
ATOM 820 N N . PRO A 1 99 ? 5.553 13.222 -0.545 1.00 86.62 99 PRO A N 1
ATOM 821 C CA . PRO A 1 99 ? 5.216 13.151 0.876 1.00 86.62 99 PRO A CA 1
ATOM 822 C C . PRO A 1 99 ? 3.832 12.552 1.138 1.00 86.62 99 PRO A C 1
ATOM 824 O O . PRO A 1 99 ? 3.713 11.656 1.979 1.00 86.62 99 PRO A O 1
ATOM 827 N N . ASN A 1 100 ? 2.804 12.984 0.408 1.00 88.56 100 ASN A N 1
ATOM 828 C CA . ASN A 1 100 ? 1.451 12.455 0.569 1.00 88.56 100 ASN A CA 1
ATOM 829 C C . ASN A 1 100 ? 1.327 11.016 0.052 1.00 88.56 100 ASN A C 1
ATOM 831 O O . ASN A 1 100 ? 0.740 10.177 0.739 1.00 88.56 100 ASN A O 1
ATOM 835 N N . GLN A 1 101 ? 1.992 10.668 -1.056 1.00 89.69 101 GLN A N 1
ATOM 836 C CA . GLN A 1 101 ? 2.123 9.269 -1.485 1.00 89.69 101 GLN A CA 1
ATOM 837 C C . GLN A 1 101 ? 2.767 8.403 -0.391 1.00 89.69 101 GLN A C 1
ATOM 839 O O . GLN A 1 101 ? 2.277 7.317 -0.084 1.00 89.69 101 GLN A O 1
ATOM 844 N N . THR A 1 102 ? 3.815 8.903 0.275 1.00 90.12 102 THR A N 1
ATOM 845 C CA . THR A 1 102 ? 4.472 8.191 1.385 1.00 90.12 102 THR A CA 1
ATOM 846 C C . THR A 1 102 ? 3.491 7.909 2.527 1.00 90.12 102 THR A C 1
ATOM 848 O O . THR A 1 102 ? 3.489 6.803 3.069 1.00 90.12 102 THR A O 1
ATOM 851 N N . GLN A 1 103 ? 2.628 8.866 2.881 1.00 90.06 103 GLN A N 1
ATOM 852 C CA . GLN A 1 103 ? 1.613 8.669 3.922 1.00 90.06 103 GLN A CA 1
ATOM 853 C C . GLN A 1 103 ? 0.597 7.587 3.537 1.00 90.06 103 GLN A C 1
ATOM 855 O O . GLN A 1 103 ? 0.266 6.733 4.366 1.00 90.06 103 GLN A O 1
ATOM 860 N N . ILE A 1 104 ? 0.149 7.582 2.279 1.00 91.25 104 ILE A N 1
ATOM 861 C CA . ILE A 1 104 ? -0.764 6.559 1.757 1.00 91.25 104 ILE A CA 1
ATOM 862 C C . ILE A 1 104 ? -0.095 5.174 1.789 1.00 91.25 104 ILE A C 1
ATOM 864 O O . ILE A 1 104 ? -0.703 4.204 2.252 1.00 91.25 104 ILE A O 1
ATOM 868 N N . ILE A 1 105 ? 1.172 5.077 1.367 1.00 91.56 105 ILE A N 1
ATOM 869 C CA . ILE A 1 105 ? 1.966 3.838 1.399 1.00 91.56 105 ILE A CA 1
ATOM 870 C C . ILE A 1 105 ? 2.086 3.298 2.826 1.00 91.56 105 ILE A C 1
ATOM 872 O O . ILE A 1 105 ? 1.955 2.091 3.046 1.00 91.56 105 ILE A O 1
ATOM 876 N N . GLU A 1 106 ? 2.332 4.166 3.807 1.00 90.50 106 GLU A N 1
ATOM 877 C CA . GLU A 1 106 ? 2.433 3.774 5.215 1.00 90.50 106 GLU A CA 1
ATOM 878 C C . GLU A 1 106 ? 1.104 3.245 5.757 1.00 90.50 106 GLU A C 1
ATOM 880 O O . GLU A 1 106 ? 1.076 2.150 6.326 1.00 90.50 106 GLU A O 1
ATOM 885 N N . LEU A 1 107 ? -0.001 3.954 5.502 1.00 90.69 107 LEU A N 1
ATOM 886 C CA . LEU A 1 107 ? -1.340 3.494 5.873 1.00 90.69 107 LEU A CA 1
ATOM 887 C C . LEU A 1 107 ? -1.633 2.115 5.268 1.00 90.69 107 LEU A C 1
ATOM 889 O O . LEU A 1 107 ? -2.046 1.185 5.966 1.00 90.69 107 LEU A O 1
ATOM 893 N N . MET A 1 108 ? -1.388 1.964 3.966 1.00 89.88 108 MET A N 1
ATOM 894 C CA . MET A 1 108 ? -1.622 0.719 3.243 1.00 89.88 108 MET A CA 1
ATOM 895 C C . MET A 1 108 ? -0.753 -0.421 3.792 1.00 89.88 108 MET A C 1
ATOM 897 O O . MET A 1 108 ? -1.232 -1.536 4.011 1.00 89.88 108 MET A O 1
ATOM 901 N N . THR A 1 109 ? 0.509 -0.127 4.100 1.00 90.19 109 THR A N 1
ATOM 902 C CA . THR A 1 109 ? 1.452 -1.065 4.713 1.00 90.19 109 THR A CA 1
ATOM 903 C C . THR A 1 109 ? 0.964 -1.560 6.073 1.00 90.19 109 THR A C 1
ATOM 905 O O . THR A 1 109 ? 1.087 -2.755 6.367 1.00 90.19 109 THR A O 1
ATOM 908 N N . ASP A 1 110 ? 0.409 -0.678 6.904 1.00 87.56 110 ASP A N 1
ATOM 909 C CA . ASP A 1 110 ? -0.095 -1.025 8.235 1.00 87.56 110 ASP A CA 1
ATOM 910 C C . ASP A 1 110 ? -1.393 -1.833 8.190 1.00 87.56 110 ASP A C 1
ATOM 912 O O . ASP A 1 110 ? -1.582 -2.744 9.007 1.00 87.56 110 ASP A O 1
ATOM 916 N N . ILE A 1 111 ? -2.250 -1.571 7.200 1.00 86.38 111 ILE A N 1
ATOM 917 C CA . ILE A 1 111 ? -3.441 -2.383 6.922 1.00 86.38 111 ILE A CA 1
ATOM 918 C C . ILE A 1 111 ? -3.023 -3.804 6.516 1.00 86.38 111 ILE A C 1
ATOM 920 O O . ILE A 1 111 ? -3.471 -4.782 7.117 1.00 86.38 111 ILE A O 1
ATOM 924 N N . ILE A 1 112 ? -2.110 -3.920 5.549 1.00 85.31 112 ILE A N 1
ATOM 925 C CA . ILE A 1 112 ? -1.639 -5.191 4.969 1.00 85.31 112 ILE A CA 1
ATOM 926 C C . ILE A 1 112 ? -0.832 -6.023 5.971 1.00 85.31 112 ILE A C 1
ATOM 928 O O . ILE A 1 112 ? -0.894 -7.255 5.941 1.00 85.31 112 ILE A O 1
ATOM 932 N N . LYS A 1 113 ? -0.093 -5.377 6.885 1.00 81.88 113 LYS A N 1
ATOM 933 C CA . LYS A 1 113 ? 0.714 -6.052 7.917 1.00 81.88 113 LYS A CA 1
ATOM 934 C C . LYS A 1 113 ? -0.134 -6.956 8.818 1.00 81.88 113 LYS A C 1
ATOM 936 O O . LYS A 1 113 ? 0.362 -7.980 9.284 1.00 81.88 113 LYS A O 1
ATOM 941 N N . ARG A 1 114 ? -1.402 -6.615 9.068 1.00 76.31 114 ARG A N 1
ATOM 942 C CA . ARG A 1 114 ? -2.301 -7.383 9.946 1.00 76.31 114 ARG A CA 1
ATOM 943 C C . ARG A 1 114 ? -3.140 -8.381 9.149 1.00 76.31 114 ARG A C 1
ATOM 945 O O . ARG A 1 114 ? -4.359 -8.257 9.077 1.00 76.31 114 ARG A O 1
ATOM 952 N N . LYS A 1 115 ? -2.479 -9.404 8.597 1.00 66.88 115 LYS A N 1
ATOM 953 C CA . LYS A 1 115 ? -3.100 -10.438 7.746 1.00 66.88 115 LYS A CA 1
ATOM 954 C C . LYS A 1 115 ? -4.374 -11.051 8.347 1.00 66.88 115 LYS A C 1
ATOM 956 O O . LYS A 1 115 ? -5.358 -11.207 7.641 1.00 66.88 115 LYS A O 1
ATOM 961 N N . ASN A 1 116 ? -4.390 -11.311 9.657 1.00 64.62 116 ASN A N 1
ATOM 962 C CA . ASN A 1 116 ? -5.537 -11.912 10.358 1.00 64.62 116 ASN A CA 1
ATOM 963 C C . ASN A 1 116 ? -6.828 -11.070 10.295 1.00 64.62 116 ASN A C 1
ATOM 965 O O . ASN A 1 116 ? -7.911 -11.594 10.540 1.00 64.62 116 ASN A O 1
ATOM 969 N N . LEU A 1 117 ? -6.711 -9.767 10.017 1.00 64.06 117 LEU A N 1
ATOM 970 C CA . LEU A 1 117 ? -7.826 -8.816 9.988 1.00 64.06 117 LEU A CA 1
ATOM 971 C C . LEU A 1 117 ? -8.296 -8.492 8.564 1.00 64.06 117 LEU A C 1
ATOM 973 O O . LEU A 1 117 ? -9.249 -7.727 8.394 1.00 64.06 117 LEU A O 1
ATOM 977 N N . MET A 1 118 ? -7.636 -9.044 7.547 1.00 68.31 118 MET A N 1
ATOM 978 C CA . MET A 1 118 ? -8.037 -8.896 6.152 1.00 68.31 118 MET A CA 1
ATOM 979 C C . MET A 1 118 ? -8.947 -10.062 5.767 1.00 68.31 118 MET A C 1
ATOM 981 O O . MET A 1 118 ? -8.730 -11.197 6.181 1.00 68.31 118 MET A O 1
ATOM 985 N N . SER A 1 119 ? -10.016 -9.781 5.023 1.00 63.16 119 SER A N 1
ATOM 986 C CA . SER A 1 119 ? -10.824 -10.837 4.405 1.00 63.16 119 SER A CA 1
ATOM 987 C C . SER A 1 119 ? -10.096 -11.409 3.189 1.00 63.16 119 SER A C 1
ATOM 989 O O . SER A 1 119 ? -9.443 -10.646 2.479 1.00 63.16 119 SER A O 1
ATOM 991 N N . ASP A 1 120 ? -10.287 -12.700 2.904 1.00 63.22 120 ASP A N 1
ATOM 992 C CA . ASP A 1 120 ? -9.631 -13.475 1.828 1.00 63.22 120 ASP A CA 1
ATOM 993 C C . ASP A 1 120 ? -9.869 -12.966 0.385 1.00 63.22 120 ASP A C 1
ATOM 995 O O . ASP A 1 120 ? -9.455 -13.604 -0.574 1.00 63.22 120 ASP A O 1
ATOM 999 N N . GLY A 1 121 ? -10.535 -11.822 0.211 1.00 66.31 121 GLY A N 1
ATOM 1000 C CA . GLY A 1 121 ? -10.879 -11.233 -1.085 1.00 66.31 121 GLY A CA 1
ATOM 1001 C C . GLY A 1 121 ? -10.090 -9.980 -1.469 1.00 66.31 121 GLY A C 1
ATOM 1002 O O . GLY A 1 121 ? -10.484 -9.316 -2.425 1.00 66.31 121 GLY A O 1
ATOM 1003 N N . LEU A 1 122 ? -9.037 -9.588 -0.735 1.00 79.56 122 LEU A N 1
ATOM 1004 C CA . LEU A 1 122 ? -8.186 -8.489 -1.209 1.00 79.56 122 LEU A CA 1
ATOM 1005 C C . LEU A 1 122 ? -7.265 -8.995 -2.321 1.00 79.56 122 LEU A C 1
ATOM 1007 O O . LEU A 1 122 ? -6.361 -9.788 -2.067 1.00 79.56 122 LEU A O 1
ATOM 1011 N N . VAL A 1 123 ? -7.468 -8.449 -3.514 1.00 83.75 123 VAL A N 1
ATOM 1012 C CA . VAL A 1 123 ? -6.578 -8.596 -4.661 1.00 83.75 123 VAL A CA 1
ATOM 1013 C C . VAL A 1 123 ? -5.866 -7.269 -4.897 1.00 83.75 123 VAL A C 1
ATOM 1015 O O . VAL A 1 123 ? -6.508 -6.218 -4.932 1.00 83.75 123 VAL A O 1
ATOM 1018 N N . ILE A 1 124 ? -4.541 -7.311 -5.041 1.00 86.06 124 ILE A N 1
ATOM 1019 C CA . ILE A 1 124 ? -3.717 -6.145 -5.373 1.00 86.06 124 ILE A CA 1
ATOM 1020 C C . ILE A 1 124 ? -3.070 -6.379 -6.738 1.00 86.06 124 ILE A C 1
ATOM 1022 O O . ILE A 1 124 ? -2.360 -7.365 -6.925 1.00 86.06 124 ILE A O 1
ATOM 1026 N N . ALA A 1 125 ? -3.271 -5.443 -7.666 1.00 87.94 125 ALA A N 1
ATOM 1027 C CA . ALA A 1 125 ? -2.559 -5.425 -8.939 1.00 87.94 125 ALA A CA 1
ATOM 1028 C C . ALA A 1 125 ? -1.114 -4.945 -8.731 1.00 87.94 125 ALA A C 1
ATOM 1030 O O . ALA A 1 125 ? -0.881 -3.889 -8.141 1.00 87.94 125 ALA A O 1
ATOM 1031 N N . TRP A 1 126 ? -0.143 -5.718 -9.218 1.00 89.19 126 TRP A N 1
ATOM 1032 C CA . TRP A 1 126 ? 1.281 -5.418 -9.049 1.00 89.19 126 TRP A CA 1
ATOM 1033 C C . TRP A 1 126 ? 1.781 -4.328 -10.016 1.00 89.19 126 TRP A C 1
ATOM 1035 O O . TRP A 1 126 ? 2.607 -3.506 -9.620 1.00 89.19 126 TRP A O 1
ATOM 1045 N N . ARG A 1 127 ? 1.255 -4.287 -11.253 1.00 89.31 127 ARG A N 1
ATOM 1046 C CA . ARG A 1 127 ? 1.711 -3.380 -12.327 1.00 89.31 127 ARG A CA 1
ATOM 1047 C C . ARG A 1 127 ? 1.713 -1.904 -11.929 1.00 89.31 127 ARG A C 1
ATOM 1049 O O . ARG A 1 127 ? 2.765 -1.289 -12.050 1.00 89.31 127 ARG A O 1
ATOM 1056 N N . PRO A 1 128 ? 0.633 -1.333 -11.360 1.00 89.38 128 PRO A N 1
ATOM 1057 C CA . PRO A 1 128 ? 0.627 0.099 -11.081 1.00 89.38 128 PRO A CA 1
ATOM 1058 C C . PRO A 1 128 ? 1.660 0.508 -10.018 1.00 89.38 128 PRO A C 1
ATOM 1060 O O . PRO A 1 128 ? 2.226 1.596 -10.078 1.00 89.38 128 PRO A O 1
ATOM 1063 N N . LEU A 1 129 ? 1.962 -0.383 -9.066 1.00 88.00 129 LEU A N 1
ATOM 1064 C CA . LEU A 1 129 ? 3.016 -0.158 -8.070 1.00 88.00 129 LEU A CA 1
ATOM 1065 C C . LEU A 1 129 ? 4.414 -0.262 -8.688 1.00 88.00 129 LEU A C 1
ATOM 1067 O O . LEU A 1 129 ? 5.325 0.462 -8.286 1.00 88.00 129 LEU A O 1
ATOM 1071 N N . TYR A 1 130 ? 4.585 -1.164 -9.653 1.00 88.19 130 TYR A N 1
ATOM 1072 C CA . TYR A 1 130 ? 5.831 -1.318 -10.391 1.00 88.19 130 TYR A CA 1
ATOM 1073 C C . TYR A 1 130 ? 6.100 -0.132 -11.324 1.00 88.19 130 TYR A C 1
ATOM 1075 O O . TYR A 1 130 ? 7.218 0.377 -11.349 1.00 88.19 130 TYR A O 1
ATOM 1083 N N . ASP A 1 131 ? 5.074 0.375 -12.005 1.00 87.19 131 ASP A N 1
ATOM 1084 C CA . ASP A 1 131 ? 5.173 1.567 -12.851 1.00 87.19 131 ASP A CA 1
ATOM 1085 C C . ASP A 1 131 ? 5.506 2.812 -12.021 1.00 87.19 131 ASP A C 1
ATOM 1087 O O . ASP A 1 131 ? 6.369 3.608 -12.404 1.00 87.19 131 ASP A O 1
ATOM 1091 N N . LEU A 1 132 ? 4.898 2.946 -10.835 1.00 85.56 132 LEU A N 1
ATOM 1092 C CA . LEU A 1 132 ? 5.244 3.996 -9.874 1.00 85.56 132 LEU A CA 1
ATOM 1093 C C . LEU A 1 132 ? 6.715 3.897 -9.440 1.00 85.56 132 LEU A C 1
ATOM 1095 O O . LEU A 1 132 ? 7.420 4.906 -9.396 1.00 85.56 132 LEU A O 1
ATOM 1099 N N . LEU A 1 133 ? 7.198 2.682 -9.161 1.00 84.69 133 LEU A N 1
ATOM 1100 C CA . LEU A 1 133 ? 8.589 2.431 -8.786 1.00 84.69 133 LEU A CA 1
ATOM 1101 C C . LEU A 1 133 ? 9.553 2.804 -9.924 1.00 84.69 133 LEU A C 1
ATOM 1103 O O . LEU A 1 133 ? 10.484 3.576 -9.692 1.00 84.69 133 LEU A O 1
ATOM 1107 N N . LYS A 1 134 ? 9.300 2.320 -11.150 1.00 82.44 134 LYS A N 1
ATOM 1108 C CA . LYS A 1 134 ? 10.066 2.653 -12.364 1.00 82.44 134 LYS A CA 1
ATOM 1109 C C . LYS A 1 134 ? 10.135 4.162 -12.586 1.00 82.44 134 LYS A C 1
ATOM 1111 O O . LYS A 1 134 ? 11.213 4.720 -12.765 1.00 82.44 134 LYS A O 1
ATOM 1116 N N . ARG A 1 135 ? 8.993 4.844 -12.536 1.00 78.75 135 ARG A N 1
ATOM 1117 C CA . ARG A 1 135 ? 8.915 6.276 -12.836 1.00 78.75 135 ARG A CA 1
ATOM 1118 C C . ARG A 1 135 ? 9.616 7.140 -11.790 1.00 78.75 135 ARG A C 1
ATOM 1120 O O . ARG A 1 135 ? 10.337 8.063 -12.157 1.00 78.75 135 ARG A O 1
ATOM 1127 N N . VAL A 1 136 ? 9.391 6.871 -10.504 1.00 76.75 136 VAL A N 1
ATOM 1128 C CA . VAL A 1 136 ? 9.907 7.728 -9.425 1.00 76.75 136 VAL A CA 1
ATOM 1129 C C . VAL A 1 136 ? 11.382 7.453 -9.130 1.00 76.75 136 VAL A C 1
ATOM 1131 O O . VAL A 1 136 ? 12.104 8.389 -8.804 1.00 76.75 136 VAL A O 1
ATOM 1134 N N . HIS A 1 137 ? 11.840 6.202 -9.254 1.00 73.38 137 HIS A N 1
ATOM 1135 C CA . HIS A 1 137 ? 13.184 5.802 -8.801 1.00 73.38 137 HIS A CA 1
ATOM 1136 C C . HIS A 1 137 ? 14.141 5.403 -9.921 1.00 73.38 137 HIS A C 1
ATOM 1138 O O . HIS A 1 137 ? 15.347 5.420 -9.702 1.00 73.38 137 HIS A O 1
ATOM 1144 N N . PHE A 1 138 ? 13.635 5.065 -11.110 1.00 69.12 138 PHE A N 1
ATOM 1145 C CA . PHE A 1 138 ? 14.459 4.653 -12.254 1.00 69.12 138 PHE A CA 1
ATOM 1146 C C . PHE A 1 138 ? 14.391 5.629 -13.437 1.00 69.12 138 PHE A C 1
ATOM 1148 O O . PHE A 1 138 ? 14.991 5.358 -14.477 1.00 69.12 138 PHE A O 1
ATOM 1155 N N . SER A 1 139 ? 13.695 6.769 -13.316 1.00 60.22 139 SER A N 1
ATOM 1156 C CA . SER A 1 139 ? 13.738 7.794 -14.364 1.00 60.22 139 SER A CA 1
ATOM 1157 C C . SER A 1 139 ? 15.122 8.450 -14.410 1.00 60.22 139 SER A C 1
ATOM 1159 O O . SER A 1 139 ? 15.634 8.967 -13.422 1.00 60.22 139 SER A O 1
ATOM 1161 N N . ALA A 1 140 ? 15.744 8.409 -15.589 1.00 47.31 140 ALA A N 1
ATOM 1162 C CA . ALA A 1 140 ? 17.132 8.796 -15.845 1.00 47.31 140 ALA A CA 1
ATOM 1163 C C . ALA A 1 140 ? 17.430 10.310 -15.740 1.00 47.31 140 ALA A C 1
ATOM 1165 O O . ALA A 1 140 ? 18.469 10.773 -16.210 1.00 47.31 140 ALA A O 1
ATOM 1166 N N . THR A 1 141 ? 16.544 11.118 -15.156 1.00 45.88 141 THR A N 1
ATOM 1167 C CA . THR A 1 141 ? 16.757 12.565 -15.042 1.00 45.88 141 THR A CA 1
ATOM 1168 C C . THR A 1 141 ? 17.633 12.872 -13.828 1.00 45.88 141 THR A C 1
ATOM 1170 O O . THR A 1 141 ? 17.149 13.061 -12.715 1.00 45.88 141 THR A O 1
ATOM 1173 N N . GLY A 1 142 ? 18.947 12.877 -14.067 1.00 49.09 142 GLY A N 1
ATOM 1174 C CA . GLY A 1 142 ? 20.033 13.062 -13.099 1.00 49.09 142 GLY A CA 1
ATOM 1175 C C . GLY A 1 142 ? 20.171 14.455 -12.476 1.00 49.09 142 GLY A C 1
ATOM 1176 O O . GLY A 1 142 ? 21.274 14.988 -12.423 1.00 49.09 142 GLY A O 1
ATOM 1177 N N . THR A 1 143 ? 19.096 15.040 -11.959 1.00 46.47 143 THR A N 1
ATOM 1178 C CA . THR A 1 143 ? 19.157 16.312 -11.220 1.00 46.47 143 THR A CA 1
ATOM 1179 C C . THR A 1 143 ? 18.150 16.331 -10.075 1.00 46.47 143 THR A C 1
ATOM 1181 O O . THR A 1 143 ? 17.152 17.045 -10.110 1.00 46.47 143 THR A O 1
ATOM 1184 N N . THR A 1 144 ? 18.418 15.573 -9.010 1.00 48.94 144 THR A N 1
ATOM 1185 C CA . THR A 1 144 ? 17.768 15.816 -7.715 1.00 48.94 144 THR A CA 1
ATOM 1186 C C . THR A 1 144 ? 18.660 16.699 -6.838 1.00 48.94 144 THR A C 1
ATOM 1188 O O . THR A 1 144 ? 19.782 16.300 -6.518 1.00 48.94 144 THR A O 1
ATOM 1191 N N . PRO A 1 145 ? 18.200 17.898 -6.423 1.00 44.34 145 PRO A N 1
ATOM 1192 C CA . PRO A 1 145 ? 18.877 18.674 -5.386 1.00 44.34 145 PRO A CA 1
ATOM 1193 C C . PRO A 1 145 ? 18.962 17.855 -4.086 1.00 44.34 145 PRO A C 1
ATOM 1195 O O . PRO A 1 145 ? 18.117 16.996 -3.833 1.00 44.34 145 PRO A O 1
ATOM 1198 N N . SER A 1 146 ? 19.981 18.107 -3.261 1.00 51.66 146 SER A N 1
ATOM 1199 C CA . SER A 1 146 ? 20.348 17.299 -2.080 1.00 51.66 146 SER A CA 1
ATOM 1200 C C . SER A 1 146 ? 19.182 16.940 -1.147 1.00 51.66 146 SER A C 1
ATOM 1202 O O . SER A 1 146 ? 19.135 15.827 -0.620 1.00 51.66 146 SER A O 1
ATOM 1204 N N . ASP A 1 147 ? 18.205 17.835 -0.995 1.00 51.44 147 ASP A N 1
ATOM 1205 C CA . ASP A 1 147 ? 17.033 17.628 -0.134 1.00 51.44 147 ASP A CA 1
ATOM 1206 C C . ASP A 1 147 ? 15.978 16.710 -0.774 1.00 51.44 147 ASP A C 1
ATOM 1208 O O . ASP A 1 147 ? 15.328 15.916 -0.081 1.00 51.44 147 ASP A O 1
ATOM 1212 N N . ALA A 1 148 ? 15.859 16.734 -2.107 1.00 56.97 148 ALA A N 1
ATOM 1213 C CA . ALA A 1 148 ? 14.975 15.852 -2.866 1.00 56.97 148 ALA A CA 1
ATOM 1214 C C . ALA A 1 148 ? 15.452 14.393 -2.803 1.00 56.97 148 ALA A C 1
ATOM 1216 O O . ALA A 1 148 ? 14.630 13.483 -2.691 1.00 56.97 148 ALA A O 1
ATOM 1217 N N . THR A 1 149 ? 16.768 14.164 -2.759 1.00 63.94 149 THR A N 1
ATOM 1218 C CA . THR A 1 149 ? 17.357 12.823 -2.626 1.00 63.94 149 THR A CA 1
ATOM 1219 C C . THR A 1 149 ? 16.891 12.120 -1.348 1.00 63.94 149 THR A C 1
ATOM 1221 O O . THR A 1 149 ? 16.556 10.938 -1.380 1.00 63.94 149 THR A O 1
ATOM 1224 N N . SER A 1 150 ? 16.780 12.837 -0.224 1.00 71.12 150 SER A N 1
ATOM 1225 C CA . SER A 1 150 ? 16.318 12.243 1.042 1.00 71.12 150 SER A CA 1
ATOM 1226 C C . SER A 1 150 ? 14.844 11.814 0.996 1.00 71.12 150 SER A C 1
ATOM 1228 O O . SER A 1 150 ? 14.486 10.729 1.466 1.00 71.12 150 SER A O 1
ATOM 1230 N N . THR A 1 151 ? 13.989 12.635 0.380 1.00 73.56 151 THR A N 1
ATOM 1231 C CA . THR A 1 151 ? 12.545 12.385 0.279 1.00 73.56 151 THR A CA 1
ATOM 1232 C C . THR A 1 151 ? 12.248 11.264 -0.709 1.00 73.56 151 THR A C 1
ATOM 1234 O O . THR A 1 151 ? 11.453 10.376 -0.394 1.00 73.56 151 THR A O 1
ATOM 1237 N N . VAL A 1 152 ? 12.931 11.254 -1.858 1.00 78.38 152 VAL A N 1
ATOM 1238 C CA . VAL A 1 152 ? 12.841 10.178 -2.852 1.00 78.38 152 VAL A CA 1
ATOM 1239 C C . VAL A 1 152 ? 13.325 8.864 -2.240 1.00 78.38 152 VAL A C 1
ATOM 1241 O O . VAL A 1 152 ? 12.573 7.896 -2.233 1.00 78.38 152 VAL A O 1
ATOM 1244 N N . ASN A 1 153 ? 14.494 8.831 -1.594 1.00 79.81 153 ASN A N 1
ATOM 1245 C CA . ASN A 1 153 ? 14.999 7.608 -0.958 1.00 79.81 153 ASN A CA 1
ATOM 1246 C C . ASN A 1 153 ? 14.046 7.067 0.118 1.00 79.81 153 ASN A C 1
ATOM 1248 O O . ASN A 1 153 ? 13.780 5.863 0.174 1.00 79.81 153 ASN A O 1
ATOM 1252 N N . ARG A 1 154 ? 13.481 7.950 0.956 1.00 83.44 154 ARG A N 1
ATOM 1253 C CA . ARG A 1 154 ? 12.482 7.559 1.960 1.00 83.44 154 ARG A CA 1
ATOM 1254 C C . ARG A 1 154 ? 11.232 6.981 1.303 1.00 83.44 154 ARG A C 1
ATOM 1256 O O . ARG A 1 154 ? 10.760 5.931 1.737 1.00 83.44 154 ARG A O 1
ATOM 1263 N N . HIS A 1 155 ? 10.710 7.638 0.271 1.00 88.81 155 HIS A N 1
ATOM 1264 C CA . HIS A 1 155 ? 9.555 7.159 -0.483 1.00 88.81 155 HIS A CA 1
ATOM 1265 C C . HIS A 1 155 ? 9.826 5.778 -1.105 1.00 88.81 155 HIS A C 1
ATOM 1267 O O . HIS A 1 155 ? 9.022 4.861 -0.943 1.00 88.81 155 HIS A O 1
ATOM 1273 N N . GLY A 1 156 ? 10.994 5.587 -1.726 1.00 85.31 156 GLY A N 1
ATOM 1274 C CA . GLY A 1 156 ? 11.405 4.322 -2.341 1.00 85.31 156 GLY A CA 1
ATOM 1275 C C . GLY A 1 156 ? 11.488 3.183 -1.340 1.00 85.31 156 GLY A C 1
ATOM 1276 O O . GLY A 1 156 ? 10.864 2.143 -1.537 1.00 85.31 156 GLY A O 1
ATOM 1277 N N . ALA A 1 157 ? 12.153 3.400 -0.204 1.00 86.31 157 ALA A N 1
ATOM 1278 C CA . ALA A 1 157 ? 12.230 2.400 0.859 1.00 86.31 157 ALA A CA 1
ATOM 1279 C C . ALA A 1 157 ? 10.837 1.975 1.366 1.00 86.31 157 ALA A C 1
ATOM 1281 O O . ALA A 1 157 ? 10.593 0.793 1.631 1.00 86.31 157 ALA A O 1
ATOM 1282 N N . LYS A 1 158 ? 9.898 2.924 1.477 1.00 90.12 158 LYS A N 1
ATOM 1283 C CA . LYS A 1 158 ? 8.516 2.648 1.898 1.00 90.12 158 LYS A CA 1
ATOM 1284 C C . LYS A 1 158 ? 7.742 1.888 0.823 1.00 90.12 158 LYS A C 1
ATOM 1286 O O . LYS A 1 158 ? 7.066 0.916 1.159 1.00 90.12 158 LYS A O 1
ATOM 1291 N N . LEU A 1 159 ? 7.888 2.269 -0.445 1.00 89.50 159 LEU A N 1
ATOM 1292 C CA . LEU A 1 159 ? 7.251 1.601 -1.581 1.00 89.50 159 LEU A CA 1
ATOM 1293 C C . LEU A 1 159 ? 7.743 0.154 -1.744 1.00 89.50 159 LEU A C 1
ATOM 1295 O O . LEU A 1 159 ? 6.933 -0.761 -1.880 1.00 89.50 159 LEU A O 1
ATOM 1299 N N . LEU A 1 160 ? 9.052 -0.083 -1.630 1.00 88.88 160 LEU A N 1
ATOM 1300 C CA . LEU A 1 160 ? 9.630 -1.431 -1.631 1.00 88.88 160 LEU A CA 1
ATOM 1301 C C . LEU A 1 160 ? 9.113 -2.271 -0.452 1.00 88.88 160 LEU A C 1
ATOM 1303 O O . LEU A 1 160 ? 8.762 -3.445 -0.608 1.00 88.88 160 LEU A O 1
ATOM 1307 N N . GLY A 1 161 ? 9.004 -1.658 0.731 1.00 88.62 161 GLY A N 1
ATOM 1308 C CA . GLY A 1 161 ? 8.412 -2.288 1.911 1.00 88.62 161 GLY A CA 1
ATOM 1309 C C . GLY A 1 161 ? 6.939 -2.668 1.720 1.00 88.62 161 GLY A C 1
ATOM 1310 O O . GLY A 1 161 ? 6.513 -3.725 2.200 1.00 88.62 161 GLY A O 1
ATOM 1311 N N . LEU A 1 162 ? 6.174 -1.839 1.006 1.00 90.56 162 LEU A N 1
ATOM 1312 C CA . LEU A 1 162 ? 4.795 -2.125 0.623 1.00 90.56 162 LEU A CA 1
ATOM 1313 C C . LEU A 1 162 ? 4.731 -3.288 -0.370 1.00 90.56 162 LEU A C 1
ATOM 1315 O O . LEU A 1 162 ? 4.019 -4.250 -0.094 1.00 90.56 162 LEU A O 1
ATOM 1319 N N . LEU A 1 163 ? 5.508 -3.259 -1.458 1.00 89.69 163 LEU A N 1
ATOM 1320 C CA . LEU A 1 163 ? 5.560 -4.323 -2.474 1.00 89.69 163 LEU A CA 1
ATOM 1321 C C . LEU A 1 163 ? 5.866 -5.698 -1.862 1.00 89.69 163 LEU A C 1
ATOM 1323 O O . LEU A 1 163 ? 5.126 -6.663 -2.072 1.00 89.69 163 LEU A O 1
ATOM 1327 N N . SER A 1 164 ? 6.880 -5.765 -0.994 1.00 87.50 164 SER A N 1
ATOM 1328 C CA . SER A 1 164 ? 7.277 -7.001 -0.301 1.00 87.50 164 SER A CA 1
ATOM 1329 C C . SER A 1 164 ? 6.165 -7.603 0.573 1.00 87.50 164 SER A C 1
ATOM 1331 O O . SER A 1 164 ? 6.142 -8.815 0.828 1.00 87.50 164 SER A O 1
ATOM 1333 N N . LYS A 1 165 ? 5.223 -6.776 1.043 1.00 87.06 165 LYS A N 1
ATOM 1334 C CA . LYS A 1 165 ? 4.045 -7.218 1.804 1.00 87.06 165 LYS A CA 1
ATOM 1335 C C . LYS A 1 165 ? 2.809 -7.406 0.927 1.00 87.06 165 LYS A C 1
ATOM 1337 O O . LYS A 1 165 ? 1.984 -8.256 1.249 1.00 87.06 165 LYS A O 1
ATOM 1342 N N . ALA A 1 166 ? 2.675 -6.645 -0.154 1.00 87.81 166 ALA A N 1
ATOM 1343 C CA . ALA A 1 166 ? 1.565 -6.709 -1.096 1.00 87.81 166 ALA A CA 1
ATOM 1344 C C . ALA A 1 166 ? 1.578 -8.007 -1.910 1.00 87.81 166 ALA A C 1
ATOM 1346 O O . ALA A 1 166 ? 0.510 -8.536 -2.200 1.00 87.81 166 ALA A O 1
ATOM 1347 N N . ARG A 1 167 ? 2.759 -8.596 -2.157 1.00 86.56 167 ARG A N 1
ATOM 1348 C CA . ARG A 1 167 ? 2.916 -9.855 -2.910 1.00 86.56 167 ARG A CA 1
ATOM 1349 C C . ARG A 1 167 ? 2.104 -11.043 -2.399 1.00 86.56 167 ARG A C 1
ATOM 1351 O O . ARG A 1 167 ? 1.927 -12.013 -3.120 1.00 86.56 167 ARG A O 1
ATOM 1358 N N . GLN A 1 168 ? 1.636 -11.022 -1.151 1.00 85.00 168 GLN A N 1
ATOM 1359 C CA . GLN A 1 168 ? 0.766 -12.080 -0.616 1.00 85.00 168 GLN A CA 1
ATOM 1360 C C . GLN A 1 168 ? -0.693 -11.969 -1.095 1.00 85.00 168 GLN A C 1
ATOM 1362 O O . GLN A 1 168 ? -1.468 -12.888 -0.859 1.00 85.00 168 GLN A O 1
ATOM 1367 N N . TYR A 1 169 ? -1.050 -10.843 -1.714 1.00 86.62 169 TYR A N 1
ATOM 1368 C CA . TYR A 1 169 ? -2.377 -10.512 -2.235 1.00 86.62 169 TYR A CA 1
ATOM 1369 C C . TYR A 1 169 ? -2.378 -10.388 -3.770 1.00 86.62 169 TYR A C 1
ATOM 1371 O O . TYR A 1 169 ? -3.344 -9.894 -4.345 1.00 86.62 169 TYR A O 1
ATOM 1379 N N . PHE A 1 170 ? -1.292 -10.794 -4.437 1.00 88.31 170 PHE A N 1
ATOM 1380 C CA . PHE A 1 170 ? -1.230 -10.857 -5.899 1.00 88.31 170 PHE A CA 1
ATOM 1381 C C . PHE A 1 170 ? -2.001 -12.071 -6.416 1.00 88.31 170 PHE A C 1
ATOM 1383 O O . PHE A 1 170 ? -2.011 -13.127 -5.776 1.00 88.31 170 PHE A O 1
ATOM 1390 N N . GLU A 1 171 ? -2.621 -11.913 -7.583 1.00 87.06 171 GLU A N 1
ATOM 1391 C CA . GLU A 1 171 ? -3.288 -13.004 -8.292 1.00 87.06 171 GLU A CA 1
ATOM 1392 C C . GLU A 1 171 ? -2.280 -14.009 -8.859 1.00 87.06 171 GLU A C 1
ATOM 1394 O O . GLU A 1 171 ? -1.104 -13.697 -9.046 1.00 87.06 171 GLU A O 1
ATOM 1399 N N . ARG A 1 172 ? -2.749 -15.215 -9.200 1.00 84.56 172 ARG A N 1
ATOM 1400 C CA . ARG A 1 172 ? -1.896 -16.245 -9.818 1.00 84.56 172 ARG A CA 1
ATOM 1401 C C . ARG A 1 172 ? -1.331 -15.813 -11.171 1.00 84.56 172 ARG A C 1
ATOM 1403 O O . ARG A 1 172 ? -0.138 -15.952 -11.412 1.00 84.56 172 ARG A O 1
ATOM 1410 N N . SER A 1 173 ? -2.164 -15.175 -11.994 1.00 85.75 173 SER A N 1
ATOM 1411 C CA . SER A 1 173 ? -1.787 -14.562 -13.279 1.00 85.75 173 SER A CA 1
ATOM 1412 C C . SER A 1 173 ? -0.591 -13.612 -13.167 1.00 85.75 173 SER A C 1
ATOM 1414 O O . SER A 1 173 ? 0.230 -13.551 -14.081 1.00 85.75 173 SER A O 1
ATOM 1416 N N . SER A 1 174 ? -0.441 -12.933 -12.024 1.00 86.06 174 SER A N 1
ATOM 1417 C CA . SER A 1 174 ? 0.637 -11.966 -11.797 1.00 86.06 174 SER A CA 1
ATOM 1418 C C . SER A 1 174 ? 2.022 -12.604 -11.888 1.00 86.06 174 SER A C 1
ATOM 1420 O O . SER A 1 174 ? 2.953 -11.940 -12.326 1.00 86.06 174 SER A O 1
ATOM 1422 N N . LEU A 1 175 ? 2.182 -13.879 -11.507 1.00 87.12 175 LEU A N 1
ATOM 1423 C CA . LEU A 1 175 ? 3.481 -14.556 -11.571 1.00 87.12 175 LEU A CA 1
ATOM 1424 C C . LEU A 1 175 ? 4.001 -14.621 -13.009 1.00 87.12 175 LEU A C 1
ATOM 1426 O O . LEU A 1 175 ? 5.137 -14.229 -13.264 1.00 87.12 175 LEU A O 1
ATOM 1430 N N . LYS A 1 176 ? 3.155 -15.089 -13.930 1.00 85.69 176 LYS A N 1
ATOM 1431 C CA . LYS A 1 176 ? 3.484 -15.177 -15.353 1.00 85.69 176 LYS A CA 1
ATOM 1432 C C . LYS A 1 176 ? 3.825 -13.805 -15.920 1.00 85.69 176 LYS A C 1
ATOM 1434 O O . LYS A 1 176 ? 4.866 -13.642 -16.536 1.00 85.69 176 LYS A O 1
ATOM 1439 N N . GLU A 1 177 ? 2.991 -12.810 -15.637 1.00 89.88 177 GLU A N 1
ATOM 1440 C CA . GLU A 1 177 ? 3.202 -11.453 -16.136 1.00 89.88 177 GLU A CA 1
ATOM 1441 C C . GLU A 1 177 ? 4.513 -10.821 -15.642 1.00 89.88 177 GLU A C 1
ATOM 1443 O O . GLU A 1 177 ? 5.190 -10.145 -16.411 1.00 89.88 177 GLU A O 1
ATOM 1448 N N . ILE A 1 178 ? 4.878 -11.036 -14.372 1.00 89.31 178 ILE A N 1
ATOM 1449 C CA . ILE A 1 178 ? 6.138 -10.537 -13.799 1.00 89.31 178 ILE A CA 1
ATOM 1450 C C . ILE A 1 178 ? 7.337 -11.216 -14.468 1.00 89.31 178 ILE A C 1
ATOM 1452 O O . ILE A 1 178 ? 8.332 -10.555 -14.763 1.00 89.31 178 ILE A O 1
ATOM 1456 N N . LEU A 1 179 ? 7.261 -12.532 -14.688 1.00 86.75 179 LEU A N 1
ATOM 1457 C CA . LEU A 1 179 ? 8.328 -13.285 -15.343 1.00 86.75 179 LEU A CA 1
ATOM 1458 C C . LEU A 1 179 ? 8.482 -12.861 -16.804 1.00 86.75 179 LEU A C 1
ATOM 1460 O O . LEU A 1 179 ? 9.596 -12.561 -17.214 1.00 86.75 179 LEU A O 1
ATOM 1464 N N . ASP A 1 180 ? 7.388 -12.759 -17.556 1.00 87.75 180 ASP A N 1
ATOM 1465 C CA . ASP A 1 180 ? 7.414 -12.342 -18.962 1.00 87.75 180 ASP A CA 1
ATOM 1466 C C . ASP A 1 180 ? 8.052 -10.943 -19.132 1.00 87.75 180 ASP A C 1
ATOM 1468 O O . ASP A 1 180 ? 8.786 -10.712 -20.091 1.00 87.75 180 ASP A O 1
ATOM 1472 N N . GLU A 1 181 ? 7.836 -10.029 -18.177 1.00 87.94 181 GLU A N 1
ATOM 1473 C CA . GLU A 1 181 ? 8.424 -8.680 -18.171 1.00 87.94 181 GLU A CA 1
ATOM 1474 C C . GLU A 1 181 ? 9.914 -8.670 -17.778 1.00 87.94 181 GLU A C 1
ATOM 1476 O O . GLU A 1 181 ? 10.698 -7.913 -18.347 1.00 87.94 181 GLU A O 1
ATOM 1481 N N . LEU A 1 182 ? 10.323 -9.470 -16.783 1.00 86.25 182 LEU A N 1
ATOM 1482 C CA . LEU A 1 182 ? 11.667 -9.391 -16.187 1.00 86.25 182 LEU A CA 1
ATOM 1483 C C . LEU A 1 182 ? 12.676 -10.386 -16.773 1.00 86.25 182 LEU A C 1
ATOM 1485 O O . LEU A 1 182 ? 13.873 -10.098 -16.757 1.00 86.25 182 LEU A O 1
ATOM 1489 N N . LEU A 1 183 ? 12.226 -11.525 -17.312 1.00 85.38 183 LEU A N 1
ATOM 1490 C CA . LEU A 1 183 ? 13.087 -12.538 -17.938 1.00 85.38 183 LEU A CA 1
ATOM 1491 C C . LEU A 1 183 ? 14.007 -11.973 -19.040 1.00 85.38 183 LEU A C 1
ATOM 1493 O O . LEU A 1 183 ? 15.177 -12.356 -19.050 1.00 85.38 183 LEU A O 1
ATOM 1497 N N . PRO A 1 184 ? 13.568 -11.049 -19.924 1.00 86.56 184 PRO A N 1
ATOM 1498 C CA . PRO A 1 184 ? 14.441 -10.474 -20.950 1.00 86.56 184 PRO A CA 1
ATOM 1499 C C . PRO A 1 184 ? 15.659 -9.726 -20.388 1.00 86.56 184 PRO A C 1
ATOM 1501 O O . PRO A 1 184 ? 16.691 -9.654 -21.049 1.00 86.56 184 PRO A O 1
ATOM 1504 N N . TYR A 1 185 ? 15.559 -9.200 -19.164 1.00 82.75 185 TYR A N 1
ATOM 1505 C CA . TYR A 1 185 ? 16.623 -8.438 -18.502 1.00 82.75 185 TYR A CA 1
ATOM 1506 C C . TYR A 1 185 ? 17.574 -9.314 -17.669 1.00 82.75 185 TYR A C 1
ATOM 1508 O O . TYR A 1 185 ? 18.516 -8.802 -17.067 1.00 82.75 185 TYR A O 1
ATOM 1516 N N . LEU A 1 186 ? 17.363 -10.637 -17.631 1.00 82.81 186 LEU A N 1
ATOM 1517 C CA . LEU A 1 186 ? 18.192 -11.585 -16.874 1.00 82.81 186 LEU A CA 1
ATOM 1518 C C . LEU A 1 186 ? 19.442 -12.067 -17.620 1.00 82.81 186 LEU A C 1
ATOM 1520 O O . LEU A 1 186 ? 19.990 -13.118 -17.291 1.00 82.81 186 LEU A O 1
ATOM 1524 N N . ASN A 1 187 ? 19.938 -11.304 -18.592 1.00 83.75 187 ASN A N 1
ATOM 1525 C CA . ASN A 1 187 ? 21.229 -11.598 -19.202 1.00 83.75 187 ASN A CA 1
ATOM 1526 C C . ASN A 1 187 ? 22.365 -11.289 -18.200 1.00 83.75 187 ASN A C 1
ATOM 1528 O O . ASN A 1 187 ? 22.545 -10.118 -17.875 1.00 83.75 187 ASN A O 1
ATOM 1532 N N . PRO A 1 188 ? 23.166 -12.275 -17.739 1.00 84.00 188 PRO A N 1
ATOM 1533 C CA . PRO A 1 188 ? 24.208 -12.057 -16.725 1.00 84.00 188 PRO A CA 1
ATOM 1534 C C . PRO A 1 188 ? 25.290 -11.046 -17.120 1.00 84.00 188 PRO A C 1
ATOM 1536 O O . PRO A 1 188 ? 25.994 -10.531 -16.256 1.00 84.00 188 PRO A O 1
ATOM 1539 N N . PHE A 1 189 ? 25.442 -10.783 -18.419 1.00 82.88 189 PHE A N 1
ATOM 1540 C CA . PHE A 1 189 ? 26.417 -9.833 -18.953 1.00 82.88 189 PHE A CA 1
ATOM 1541 C C . PHE A 1 189 ? 25.858 -8.415 -19.117 1.00 82.88 189 PHE A C 1
ATOM 1543 O O . PHE A 1 189 ? 26.596 -7.513 -19.509 1.00 82.88 189 PHE A O 1
ATOM 1550 N N . ASP A 1 190 ? 24.569 -8.212 -18.845 1.00 82.62 190 ASP A N 1
ATOM 1551 C CA . ASP A 1 190 ? 23.919 -6.911 -18.937 1.00 82.62 190 ASP A CA 1
ATOM 1552 C C . ASP A 1 190 ? 24.006 -6.156 -17.602 1.00 82.62 190 ASP A C 1
ATOM 1554 O O . ASP A 1 190 ? 23.902 -6.729 -16.516 1.00 82.62 190 ASP A O 1
ATOM 1558 N N . TRP A 1 191 ? 24.158 -4.837 -17.668 1.00 80.88 191 TRP A N 1
ATOM 1559 C CA . TRP A 1 191 ? 24.201 -3.969 -16.494 1.00 80.88 191 TRP A CA 1
ATOM 1560 C C . TRP A 1 191 ? 22.849 -3.898 -15.773 1.00 80.88 191 TRP A C 1
ATOM 1562 O O . TRP A 1 191 ? 22.794 -3.620 -14.573 1.00 80.88 191 TRP A O 1
ATOM 1572 N N . TYR A 1 192 ? 21.758 -4.205 -16.479 1.00 78.81 192 TYR A N 1
ATOM 1573 C CA . TYR A 1 192 ? 20.419 -4.314 -15.903 1.00 78.81 192 TYR A CA 1
ATOM 1574 C C . TYR A 1 192 ? 20.212 -5.572 -15.046 1.00 78.81 192 TYR A C 1
ATOM 1576 O O . TYR A 1 192 ? 19.270 -5.600 -14.250 1.00 78.81 192 TYR A O 1
ATOM 1584 N N . TYR A 1 193 ? 21.083 -6.586 -15.151 1.00 83.69 193 TYR A N 1
ATOM 1585 C CA . TYR A 1 193 ? 20.907 -7.893 -14.507 1.00 83.69 193 TYR A CA 1
ATOM 1586 C C . TYR A 1 193 ? 20.664 -7.800 -12.999 1.00 83.69 193 TYR A C 1
ATOM 1588 O O . TYR A 1 193 ? 19.708 -8.374 -12.475 1.00 83.69 193 TYR A O 1
ATOM 1596 N N . SER A 1 194 ? 21.509 -7.041 -12.291 1.00 81.00 194 SER A N 1
ATOM 1597 C CA . SER A 1 194 ? 21.394 -6.885 -10.836 1.00 81.00 194 SER A CA 1
ATOM 1598 C C . SER A 1 194 ? 20.056 -6.253 -10.451 1.00 81.00 194 SER A C 1
ATOM 1600 O O . SER A 1 194 ? 19.393 -6.721 -9.531 1.00 81.00 194 SER A O 1
ATOM 1602 N N . SER A 1 195 ? 19.621 -5.230 -11.193 1.00 81.56 195 SER A N 1
ATOM 1603 C CA . SER A 1 195 ? 18.350 -4.552 -10.933 1.00 81.56 195 SER A CA 1
ATOM 1604 C C . SER A 1 195 ? 17.153 -5.459 -11.225 1.00 81.56 195 SER A C 1
ATOM 1606 O O . SER A 1 195 ? 16.205 -5.495 -10.442 1.00 81.56 195 SER A O 1
ATOM 1608 N N . ALA A 1 196 ? 17.206 -6.246 -12.303 1.00 84.38 196 ALA A N 1
ATOM 1609 C CA . ALA A 1 196 ? 16.170 -7.222 -12.633 1.00 84.38 196 ALA A CA 1
ATOM 1610 C C . ALA A 1 196 ? 16.051 -8.318 -11.558 1.00 84.38 196 ALA A C 1
ATOM 1612 O O . ALA A 1 196 ? 14.940 -8.668 -11.152 1.00 84.38 196 ALA A O 1
ATOM 1613 N N . MET A 1 197 ? 17.180 -8.805 -11.034 1.00 85.25 197 MET A N 1
ATOM 1614 C CA . MET A 1 197 ? 17.203 -9.766 -9.926 1.00 85.25 197 MET A CA 1
ATOM 1615 C C . MET A 1 197 ? 16.618 -9.190 -8.632 1.00 85.25 197 MET A C 1
ATOM 1617 O O . MET A 1 197 ? 15.801 -9.850 -7.979 1.00 85.25 197 MET A O 1
ATOM 1621 N N . ASP A 1 198 ? 16.965 -7.951 -8.282 1.00 84.56 198 ASP A N 1
ATOM 1622 C CA . ASP A 1 198 ? 16.391 -7.269 -7.117 1.00 84.56 198 ASP A CA 1
ATOM 1623 C C . ASP A 1 198 ? 14.869 -7.103 -7.261 1.00 84.56 198 ASP A C 1
ATOM 1625 O O . ASP A 1 198 ? 14.111 -7.383 -6.325 1.00 84.56 198 ASP A O 1
ATOM 1629 N N . MET A 1 199 ? 14.395 -6.731 -8.454 1.00 85.50 199 MET A N 1
ATOM 1630 C CA . MET A 1 199 ? 12.963 -6.616 -8.749 1.00 85.50 199 MET A CA 1
ATOM 1631 C C . MET A 1 199 ? 12.229 -7.946 -8.612 1.00 85.50 199 MET A C 1
ATOM 1633 O O . MET A 1 199 ? 11.169 -7.995 -7.983 1.00 85.50 199 MET A O 1
ATOM 1637 N N . LEU A 1 200 ? 12.795 -9.036 -9.136 1.00 86.44 200 LEU A N 1
ATOM 1638 C CA . LEU A 1 200 ? 12.226 -10.376 -8.981 1.00 86.44 200 LEU A CA 1
ATOM 1639 C C . LEU A 1 200 ? 12.136 -10.779 -7.509 1.00 86.44 200 LEU A C 1
ATOM 1641 O O . LEU A 1 200 ? 11.100 -11.276 -7.070 1.00 86.44 200 LEU A O 1
ATOM 1645 N N . SER A 1 201 ? 13.181 -10.517 -6.723 1.00 86.38 201 SER A N 1
ATOM 1646 C CA . SER A 1 201 ? 13.196 -10.798 -5.281 1.00 86.38 201 SER A CA 1
ATOM 1647 C C . SER A 1 201 ? 12.058 -10.088 -4.529 1.00 86.38 201 SER A C 1
ATOM 1649 O O . SER A 1 201 ? 11.443 -10.652 -3.613 1.00 86.38 201 SER A O 1
ATOM 1651 N N . ILE A 1 202 ? 11.739 -8.860 -4.943 1.00 86.38 202 ILE A N 1
ATOM 1652 C CA . ILE A 1 202 ? 10.709 -8.021 -4.324 1.00 86.38 202 ILE A CA 1
ATOM 1653 C C . ILE A 1 202 ? 9.297 -8.410 -4.784 1.00 86.38 202 ILE A C 1
ATOM 1655 O O . ILE A 1 202 ? 8.391 -8.510 -3.949 1.00 86.38 202 ILE A O 1
ATOM 1659 N N . LEU A 1 203 ? 9.103 -8.630 -6.087 1.00 87.25 203 LEU A N 1
ATOM 1660 C CA . LEU A 1 203 ? 7.790 -8.829 -6.706 1.00 87.25 203 LEU A CA 1
ATOM 1661 C C . LEU A 1 203 ? 7.297 -10.275 -6.640 1.00 87.25 203 LEU A C 1
ATOM 1663 O O . LEU A 1 203 ? 6.088 -10.496 -6.526 1.00 87.25 203 LEU A O 1
ATOM 1667 N N . LEU A 1 204 ? 8.194 -11.267 -6.682 1.00 86.06 204 LEU A N 1
ATOM 1668 C CA . LEU A 1 204 ? 7.772 -12.662 -6.767 1.00 86.06 204 LEU A CA 1
ATOM 1669 C C . LEU A 1 204 ? 7.015 -13.105 -5.499 1.00 86.06 204 LEU A C 1
ATOM 1671 O O . LEU A 1 204 ? 7.531 -12.978 -4.375 1.00 86.06 204 LEU A O 1
ATOM 1675 N N . PRO A 1 205 ? 5.815 -13.702 -5.647 1.00 82.38 205 PRO A N 1
ATOM 1676 C CA . PRO A 1 205 ? 4.978 -14.143 -4.533 1.00 82.38 205 PRO A CA 1
ATOM 1677 C C . PRO A 1 205 ? 5.477 -15.438 -3.850 1.00 82.38 205 PRO A C 1
ATOM 1679 O O . PRO A 1 205 ? 4.688 -16.297 -3.478 1.00 82.38 205 PRO A O 1
ATOM 1682 N N . THR A 1 206 ? 6.782 -15.583 -3.594 1.00 76.12 206 THR A N 1
ATOM 1683 C CA . THR A 1 206 ? 7.465 -16.834 -3.175 1.00 76.12 206 THR A CA 1
ATOM 1684 C C . THR A 1 206 ? 6.936 -17.523 -1.910 1.00 76.12 206 THR A C 1
ATOM 1686 O O . THR A 1 206 ? 7.222 -18.696 -1.677 1.00 76.12 206 THR A O 1
ATOM 1689 N N . LYS A 1 207 ? 6.165 -16.818 -1.076 1.00 73.69 207 LYS A N 1
ATOM 1690 C CA . LYS A 1 207 ? 5.538 -17.370 0.139 1.00 73.69 207 LYS A CA 1
ATOM 1691 C C . LYS A 1 207 ? 4.204 -18.070 -0.124 1.00 73.69 207 LYS A C 1
ATOM 1693 O O . LYS A 1 207 ? 3.651 -18.668 0.797 1.00 73.69 207 LYS A O 1
ATOM 1698 N N . GLN A 1 208 ? 3.658 -17.956 -1.330 1.00 74.25 208 GLN A N 1
ATOM 1699 C CA . GLN A 1 208 ? 2.397 -18.586 -1.685 1.00 74.25 208 GLN A CA 1
ATOM 1700 C C . GLN A 1 208 ? 2.659 -20.023 -2.161 1.00 74.25 208 GLN A C 1
ATOM 1702 O O . GLN A 1 208 ? 3.520 -20.253 -3.005 1.00 74.25 208 GLN A O 1
ATOM 1707 N N . GLY A 1 209 ? 1.931 -21.000 -1.605 1.00 74.62 209 GLY A N 1
ATOM 1708 C CA . GLY A 1 209 ? 2.192 -22.424 -1.855 1.00 74.62 209 GLY A CA 1
ATOM 1709 C C . GLY A 1 209 ? 2.138 -22.810 -3.336 1.00 74.62 209 GLY A C 1
ATOM 1710 O O . GLY A 1 209 ? 2.977 -23.576 -3.779 1.00 74.62 209 GLY A O 1
ATOM 1711 N N . TRP A 1 210 ? 1.229 -22.203 -4.107 1.00 75.75 210 TRP A N 1
ATOM 1712 C CA . TRP A 1 210 ? 1.030 -22.490 -5.534 1.00 75.75 210 TRP A CA 1
ATOM 1713 C C . TRP A 1 210 ? 2.174 -22.019 -6.448 1.00 75.75 210 TRP A C 1
ATOM 1715 O O . TRP A 1 210 ? 2.265 -22.467 -7.586 1.00 75.75 210 TRP A O 1
ATOM 1725 N N . VAL A 1 211 ? 3.061 -21.137 -5.976 1.00 79.50 211 VAL A N 1
ATOM 1726 C CA . VAL A 1 211 ? 4.133 -20.566 -6.810 1.00 79.50 211 VAL A CA 1
ATOM 1727 C C . VAL A 1 211 ? 5.172 -21.615 -7.183 1.00 79.50 211 VAL A C 1
ATOM 1729 O O . VAL A 1 211 ? 5.701 -21.581 -8.288 1.00 79.50 211 VAL A O 1
ATOM 1732 N N . ARG A 1 212 ? 5.452 -22.581 -6.299 1.00 74.94 212 ARG A N 1
ATOM 1733 C CA . ARG A 1 212 ? 6.401 -23.663 -6.608 1.00 74.94 212 ARG A CA 1
ATOM 1734 C C . ARG A 1 212 ? 5.903 -24.528 -7.759 1.00 74.94 212 ARG A C 1
ATOM 1736 O O . ARG A 1 212 ? 6.704 -24.942 -8.590 1.00 74.94 212 ARG A O 1
ATOM 1743 N N . GLU A 1 213 ? 4.604 -24.791 -7.813 1.00 76.31 213 GLU A N 1
ATOM 1744 C CA . GLU A 1 213 ? 3.975 -25.567 -8.880 1.00 76.31 213 GLU A CA 1
ATOM 1745 C C . GLU A 1 213 ? 4.011 -24.829 -10.218 1.00 76.31 213 GLU A C 1
ATOM 1747 O O . GLU A 1 213 ? 4.313 -25.447 -11.235 1.00 76.31 213 GLU A O 1
ATOM 1752 N N . GLU A 1 214 ? 3.765 -23.519 -10.223 1.00 77.19 214 GLU A N 1
ATOM 1753 C CA . GLU A 1 214 ? 3.820 -22.730 -11.457 1.00 77.19 214 GLU A CA 1
ATOM 1754 C C . GLU A 1 214 ? 5.254 -22.514 -11.953 1.00 77.19 214 GLU A C 1
ATOM 1756 O O . GLU A 1 214 ? 5.507 -22.645 -13.146 1.00 77.19 214 GLU A O 1
ATOM 1761 N N . LEU A 1 215 ? 6.230 -22.295 -11.064 1.00 75.12 215 LEU A N 1
ATOM 1762 C CA . LEU A 1 215 ? 7.637 -22.131 -11.458 1.00 75.12 215 LEU A CA 1
ATOM 1763 C C . LEU A 1 215 ? 8.241 -23.387 -12.103 1.00 75.12 215 LEU A C 1
ATOM 1765 O O . LEU A 1 215 ? 9.126 -23.263 -12.948 1.00 75.12 215 LEU A O 1
ATOM 1769 N N . LYS A 1 216 ? 7.747 -24.590 -11.772 1.00 74.00 216 LYS A N 1
ATOM 1770 C CA . LYS A 1 216 ? 8.160 -25.837 -12.447 1.00 74.00 216 LYS A CA 1
ATOM 1771 C C . LYS A 1 216 ? 7.887 -25.800 -13.955 1.00 74.00 216 LYS A C 1
ATOM 1773 O O . LYS A 1 216 ? 8.595 -26.460 -14.707 1.00 74.00 216 LYS A O 1
ATOM 1778 N N . GLN A 1 217 ? 6.888 -25.033 -14.398 1.00 72.81 217 GLN A N 1
ATOM 1779 C CA . GLN A 1 217 ? 6.534 -24.906 -15.815 1.00 72.81 217 GLN A CA 1
ATOM 1780 C C . GLN A 1 217 ? 7.568 -24.097 -16.605 1.00 72.81 217 GLN A C 1
ATOM 1782 O O . GLN A 1 217 ? 7.717 -24.310 -17.802 1.00 72.81 217 GLN A O 1
ATOM 1787 N N . TYR A 1 218 ? 8.304 -23.203 -15.940 1.00 67.75 218 TYR A N 1
ATOM 1788 C CA . TYR A 1 218 ? 9.229 -22.278 -16.594 1.00 67.75 218 TYR A CA 1
ATOM 1789 C C . TYR A 1 218 ? 10.642 -22.840 -16.785 1.00 67.75 218 TYR A C 1
ATOM 1791 O O . TYR A 1 218 ? 11.493 -22.103 -17.267 1.00 67.75 218 TYR A O 1
ATOM 1799 N N . GLN A 1 219 ? 10.903 -24.108 -16.414 1.00 58.97 219 GLN A N 1
ATOM 1800 C CA . GLN A 1 219 ? 12.221 -24.767 -16.513 1.00 58.97 219 GLN A CA 1
ATOM 1801 C C . GLN A 1 219 ? 13.390 -23.812 -16.217 1.00 58.97 219 GLN A C 1
ATOM 1803 O O . GLN A 1 219 ? 14.374 -23.776 -16.951 1.00 58.97 219 GLN A O 1
ATOM 1808 N N . ILE A 1 220 ? 13.276 -22.998 -15.160 1.00 56.00 220 ILE A N 1
ATOM 1809 C CA . ILE A 1 220 ? 14.358 -22.088 -14.781 1.00 56.00 220 ILE A CA 1
ATOM 1810 C C . ILE A 1 220 ? 15.540 -22.990 -14.419 1.00 56.00 220 ILE A C 1
ATOM 1812 O O . ILE A 1 220 ? 15.382 -23.803 -13.500 1.00 56.00 220 ILE A O 1
ATOM 1816 N N . PRO A 1 221 ? 16.683 -22.914 -15.130 1.00 43.78 221 PRO A N 1
ATOM 1817 C CA . PRO A 1 221 ? 17.825 -23.754 -14.825 1.00 43.78 221 PRO A CA 1
ATOM 1818 C C . PRO A 1 221 ? 18.180 -23.551 -13.357 1.00 43.78 221 PRO A C 1
ATOM 1820 O O . PRO A 1 221 ? 18.447 -22.434 -12.913 1.00 43.78 221 PRO A O 1
ATOM 1823 N N . SER A 1 222 ? 18.106 -24.628 -12.581 1.00 44.00 222 SER A N 1
ATOM 1824 C CA . SER A 1 222 ? 18.577 -24.626 -11.207 1.00 44.00 222 SER A CA 1
ATOM 1825 C C . SER A 1 222 ? 20.064 -24.283 -11.243 1.00 44.00 222 SER A C 1
ATOM 1827 O O . SER A 1 222 ? 20.885 -25.125 -11.583 1.00 44.00 222 SER A O 1
ATOM 1829 N N . CYS A 1 223 ? 20.443 -23.062 -10.864 1.00 41.09 223 CYS A N 1
ATOM 1830 C CA . CYS A 1 223 ? 21.850 -22.738 -10.604 1.00 41.09 223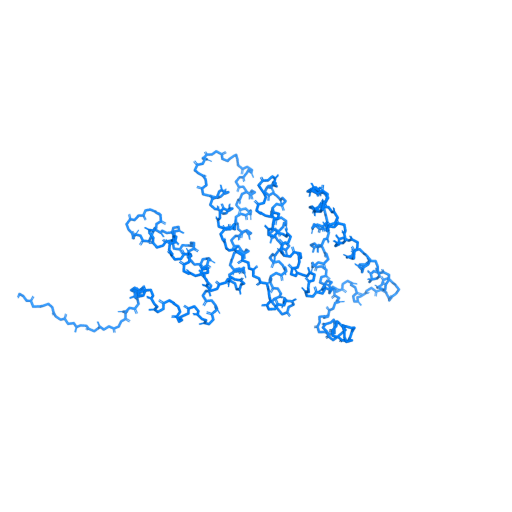 CYS A CA 1
ATOM 1831 C C . CYS A 1 223 ? 22.375 -23.427 -9.326 1.00 41.09 223 CYS A C 1
ATOM 1833 O O . CYS A 1 223 ? 23.459 -23.101 -8.850 1.00 41.09 223 CYS A O 1
ATOM 1835 N N . VAL A 1 224 ? 21.610 -24.351 -8.733 1.00 40.62 224 VAL A N 1
ATOM 1836 C CA . VAL A 1 224 ? 21.959 -25.069 -7.508 1.00 40.62 224 VAL A CA 1
ATOM 1837 C C . VAL A 1 224 ? 21.985 -26.567 -7.796 1.00 40.62 224 VAL A C 1
ATOM 1839 O O . VAL A 1 224 ? 21.191 -27.324 -7.255 1.00 40.62 224 VAL A O 1
ATOM 1842 N N . ASP A 1 225 ? 22.940 -26.985 -8.622 1.00 34.78 225 ASP A N 1
ATOM 1843 C CA . ASP A 1 225 ? 23.455 -28.358 -8.630 1.00 34.78 225 ASP A CA 1
ATOM 1844 C C . ASP A 1 225 ? 24.915 -28.351 -8.151 1.00 34.78 225 ASP A C 1
ATOM 1846 O O . ASP A 1 225 ? 25.828 -28.868 -8.788 1.00 34.78 225 ASP A O 1
ATOM 1850 N N . ASN A 1 226 ? 25.154 -27.774 -6.971 1.00 40.47 226 ASN A N 1
ATOM 1851 C CA . ASN A 1 226 ? 26.356 -28.091 -6.203 1.00 40.47 226 ASN A CA 1
ATOM 1852 C C . ASN A 1 226 ? 26.124 -29.423 -5.486 1.00 40.47 226 ASN A C 1
ATOM 1854 O O . ASN A 1 226 ? 25.798 -29.425 -4.302 1.00 40.47 226 ASN A O 1
ATOM 1858 N N . ASN A 1 227 ? 26.211 -30.530 -6.233 1.00 42.94 227 ASN A N 1
ATOM 1859 C CA . ASN A 1 227 ? 26.665 -31.845 -5.761 1.00 42.94 227 ASN A CA 1
ATOM 1860 C C . ASN A 1 227 ? 26.573 -32.904 -6.876 1.00 42.94 227 ASN A C 1
ATOM 1862 O O . ASN A 1 227 ? 25.624 -33.677 -6.950 1.00 42.94 227 ASN A O 1
ATOM 1866 N N . SER A 1 228 ? 27.609 -32.985 -7.710 1.00 35.12 228 SER A N 1
ATOM 1867 C CA . SER A 1 228 ? 28.130 -34.258 -8.237 1.00 35.12 228 SER A CA 1
ATOM 1868 C C . SER A 1 228 ? 29.561 -34.015 -8.739 1.00 35.12 228 SER A C 1
ATOM 1870 O O . SER A 1 228 ? 29.805 -33.287 -9.688 1.00 35.12 228 SER A O 1
ATOM 1872 N N . THR A 1 229 ? 30.567 -34.332 -7.926 1.00 38.16 229 THR A N 1
ATOM 1873 C CA . THR A 1 229 ? 31.365 -35.562 -8.067 1.00 38.16 229 THR A CA 1
ATOM 1874 C C . THR A 1 229 ? 32.028 -35.685 -9.444 1.00 38.16 229 THR A C 1
ATOM 1876 O O . THR A 1 229 ? 31.429 -36.175 -10.394 1.00 38.16 229 THR A O 1
ATOM 1879 N N . THR A 1 230 ? 33.297 -35.264 -9.501 1.00 44.22 230 THR A N 1
ATOM 1880 C CA . THR A 1 230 ? 34.386 -35.833 -10.318 1.00 44.22 230 THR A CA 1
ATOM 1881 C C . THR A 1 230 ? 33.965 -36.727 -11.491 1.00 44.22 230 THR A C 1
ATOM 1883 O O . THR A 1 230 ? 33.703 -37.913 -11.284 1.00 44.22 230 THR A O 1
ATOM 1886 N N . ARG A 1 231 ? 34.047 -36.226 -12.730 1.00 33.16 231 ARG A N 1
ATOM 1887 C CA . ARG A 1 231 ? 34.372 -37.067 -13.894 1.00 33.16 231 ARG A CA 1
ATOM 1888 C C . ARG A 1 231 ? 35.342 -36.342 -14.826 1.00 33.16 231 ARG A C 1
ATOM 1890 O O . ARG A 1 231 ? 35.057 -35.276 -15.351 1.00 33.16 231 ARG A O 1
ATOM 1897 N N . SER A 1 232 ? 36.505 -36.970 -14.929 1.00 34.88 232 SER A N 1
ATOM 1898 C CA . SER A 1 232 ? 37.606 -36.828 -15.881 1.00 34.88 232 SER A CA 1
ATOM 1899 C C . SER A 1 232 ? 37.247 -36.305 -17.277 1.00 34.88 232 SER A C 1
ATOM 1901 O O . SER A 1 232 ? 36.367 -36.858 -17.937 1.00 34.88 232 SER A O 1
ATOM 1903 N N . CYS A 1 233 ? 38.039 -35.344 -17.763 1.00 26.67 233 CYS A N 1
ATOM 1904 C CA . CYS A 1 233 ? 38.194 -35.052 -19.189 1.00 26.67 233 CYS A CA 1
ATOM 1905 C C . CYS A 1 233 ? 38.962 -36.197 -19.876 1.00 26.67 233 CYS A C 1
ATOM 1907 O O . CYS A 1 233 ? 40.015 -36.584 -19.359 1.00 26.67 233 CYS A O 1
ATOM 1909 N N . PRO A 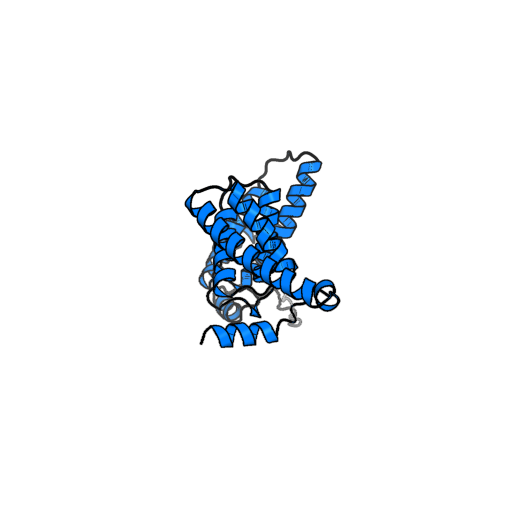1 234 ? 38.507 -36.726 -21.024 1.00 36.59 234 PRO A N 1
ATOM 1910 C CA . PRO A 1 234 ? 39.386 -37.451 -21.923 1.00 36.59 234 PRO A CA 1
ATOM 1911 C C . PRO A 1 234 ? 40.228 -36.464 -22.741 1.00 36.59 234 PRO A C 1
ATOM 1913 O O . PRO A 1 234 ? 39.795 -35.352 -23.045 1.00 36.59 234 PRO A O 1
ATOM 1916 N N . THR A 1 235 ? 41.452 -36.906 -23.003 1.00 48.03 235 THR A N 1
ATOM 1917 C CA . THR A 1 235 ? 42.503 -36.265 -23.798 1.00 48.03 235 THR A CA 1
ATOM 1918 C C . THR A 1 235 ? 42.197 -36.312 -25.287 1.00 48.03 235 THR A C 1
ATOM 1920 O O . THR A 1 235 ? 41.476 -37.245 -25.708 1.00 48.03 235 THR A O 1
#

Radius of gyration: 22.69 Å; chains: 1; bounding box: 68×56×58 Å

InterPro domains:
  IPR035309 Proteasome activator complex subunit 4 [PTHR32170] (57-221)

Organism: Reticulomyxa filosa (NCBI:txid46433)

Foldseek 3Di:
DVVVVLVVVVVVPPQDDPVLVPDDPVVNVVVVVVLVVLLVVLLVQLVVCVVVVPVVSNLVSLLVVLVCVVSVPDDAQVSLLVLLVVLLVVLLDPVDDLVSNLSSLSSNLSSLVPVVSHDPPRADDLVSLVVSLCVLPVPPPPDDDPVSVVSSVSSNVSSLSSLQSNLCRYDPVQQVVLCVVLVVQCDPPDPCNVVSVVSCVSNHSVVDPCSVVVVVVVPPPPPPPPDDDDDDDDD

Sequence (235 aa):
MLKKDLEKEAKKDEWANMFVKNSPPTLRNAFKDYARESLVNSYRYLEESIEKVDIEAALYYIALLKHHIEMRYPIARKKRVRIAQICMTLLTDFAIDLPNQTQIIELMTDIIKRKNLMSDGLVIAWRPLYDLLKRVHFSATGTTPSDATSTVNRHGAKLLGLLSKARQYFERSSLKEILDELLPYLNPFDWYYSSAMDMLSILLPTKQGWVREELKQYQIPSCVDNNSTTRSCPT